Protein AF-A0A382KHA8-F1 (afdb_monomer_lite)

Structure (mmCIF, N/CA/C/O backbone):
data_AF-A0A382KHA8-F1
#
_entry.id   AF-A0A382KHA8-F1
#
loop_
_atom_site.group_PDB
_atom_site.id
_atom_site.type_symbol
_atom_site.label_atom_id
_atom_site.label_alt_id
_atom_site.label_comp_id
_atom_site.label_asym_id
_atom_site.label_entity_id
_atom_site.label_seq_id
_atom_site.pdbx_PDB_ins_code
_atom_site.Cartn_x
_atom_site.Cartn_y
_atom_site.Cartn_z
_atom_site.occupancy
_atom_site.B_iso_or_equiv
_atom_site.auth_seq_id
_atom_site.auth_comp_id
_atom_site.auth_asym_id
_atom_site.auth_atom_id
_atom_site.pdbx_PDB_model_num
ATOM 1 N N . MET A 1 1 ? -5.306 -13.811 6.199 1.00 87.81 1 MET A N 1
ATOM 2 C CA . MET A 1 1 ? -5.965 -13.530 4.899 1.00 87.81 1 MET A CA 1
ATOM 3 C C . MET A 1 1 ? -6.373 -12.066 4.837 1.00 87.81 1 MET A C 1
ATOM 5 O O . MET A 1 1 ? -7.124 -11.613 5.692 1.00 87.81 1 MET A O 1
ATOM 9 N N . ILE A 1 2 ? -5.887 -11.340 3.829 1.00 96.62 2 ILE A N 1
ATOM 10 C CA . ILE A 1 2 ? -6.225 -9.932 3.579 1.00 96.62 2 ILE A CA 1
ATOM 11 C C . ILE A 1 2 ? -7.512 -9.876 2.734 1.00 96.62 2 ILE A C 1
ATOM 13 O O . ILE A 1 2 ? -7.510 -10.391 1.615 1.00 96.62 2 ILE A O 1
ATOM 17 N N . PRO A 1 3 ? -8.617 -9.285 3.225 1.00 97.12 3 PRO A N 1
ATOM 18 C CA . PRO A 1 3 ? -9.875 -9.267 2.495 1.00 97.12 3 PRO A CA 1
ATOM 19 C C . PRO A 1 3 ? -9.865 -8.180 1.409 1.00 97.12 3 PRO A C 1
ATOM 21 O O . PRO A 1 3 ? -9.567 -7.015 1.674 1.00 97.12 3 PRO A O 1
ATOM 24 N N . VAL A 1 4 ? -10.239 -8.548 0.182 1.00 97.75 4 VAL A N 1
ATOM 25 C CA . VAL A 1 4 ? -10.299 -7.642 -0.979 1.00 97.75 4 VAL A CA 1
ATOM 26 C C . VAL A 1 4 ? -11.736 -7.416 -1.450 1.00 97.75 4 VAL A C 1
ATOM 28 O O . VAL A 1 4 ? -12.637 -8.209 -1.173 1.00 97.75 4 VAL A O 1
ATOM 31 N N . THR A 1 5 ? -11.970 -6.309 -2.153 1.00 96.00 5 THR A N 1
ATOM 32 C CA . THR A 1 5 ? -13.284 -5.993 -2.748 1.00 96.00 5 THR A CA 1
ATOM 33 C C . THR A 1 5 ? -13.589 -6.788 -4.020 1.00 96.00 5 THR A C 1
ATOM 35 O O . THR A 1 5 ? -14.761 -6.960 -4.341 1.00 96.00 5 THR A O 1
ATOM 38 N N . GLY A 1 6 ? -12.572 -7.309 -4.714 1.00 92.62 6 GLY A N 1
ATOM 39 C CA . GLY A 1 6 ? -12.750 -8.116 -5.919 1.00 92.62 6 GLY A CA 1
ATOM 40 C C . GLY A 1 6 ? -11.438 -8.660 -6.485 1.00 92.62 6 GLY A C 1
ATOM 41 O O . GLY A 1 6 ? -10.351 -8.297 -6.035 1.00 92.62 6 GLY A O 1
ATOM 42 N N . ASN A 1 7 ? -11.549 -9.509 -7.510 1.00 89.62 7 ASN A N 1
ATOM 43 C CA . ASN A 1 7 ? -10.423 -10.227 -8.132 1.00 89.62 7 ASN A CA 1
ATOM 44 C C . ASN A 1 7 ? -9.446 -9.312 -8.897 1.00 89.62 7 ASN A C 1
ATOM 46 O O . ASN A 1 7 ? -8.374 -9.739 -9.309 1.00 89.62 7 ASN A O 1
ATOM 50 N N . ASN A 1 8 ? -9.811 -8.049 -9.118 1.00 88.62 8 ASN A N 1
ATOM 51 C CA . ASN A 1 8 ? -8.974 -7.042 -9.773 1.00 88.62 8 ASN A CA 1
ATOM 52 C C . ASN A 1 8 ? -7.943 -6.392 -8.828 1.00 88.62 8 ASN A C 1
ATOM 54 O O . ASN A 1 8 ? -7.085 -5.630 -9.297 1.00 88.62 8 ASN A O 1
ATOM 58 N N . VAL A 1 9 ? -8.049 -6.662 -7.522 1.00 94.75 9 VAL A N 1
ATOM 59 C CA . VAL A 1 9 ? -7.114 -6.207 -6.491 1.00 94.75 9 VAL A CA 1
ATOM 60 C C . VAL A 1 9 ? -5.946 -7.183 -6.417 1.00 94.75 9 VAL A C 1
ATOM 62 O O . VAL A 1 9 ? -6.098 -8.321 -5.986 1.00 94.75 9 VAL A O 1
ATOM 65 N N . ASP A 1 10 ? -4.773 -6.720 -6.835 1.00 93.75 10 ASP A N 1
ATOM 66 C CA . ASP A 1 10 ? -3.549 -7.515 -6.840 1.00 93.75 10 ASP A CA 1
ATOM 67 C C . ASP A 1 10 ? -2.745 -7.258 -5.559 1.00 93.75 10 ASP A C 1
ATOM 69 O O . ASP A 1 10 ? -2.373 -6.119 -5.280 1.00 93.75 10 ASP A O 1
ATOM 73 N N . LEU A 1 11 ? -2.493 -8.310 -4.780 1.00 95.75 11 LEU A N 1
ATOM 74 C CA . LEU A 1 11 ? -1.682 -8.274 -3.558 1.00 95.75 11 LEU A CA 1
ATOM 75 C C . LEU A 1 11 ? -0.320 -8.965 -3.735 1.00 95.75 11 LEU A C 1
ATOM 77 O O . LEU A 1 11 ? 0.499 -8.924 -2.821 1.00 95.75 11 LEU A O 1
ATOM 81 N N . SER A 1 12 ? -0.072 -9.599 -4.886 1.00 93.12 12 SER A N 1
ATOM 82 C CA . SER A 1 12 ? 1.069 -10.504 -5.107 1.00 93.12 12 SER A CA 1
ATOM 83 C C . SER A 1 12 ? 2.430 -9.815 -5.005 1.00 93.12 12 SER A C 1
ATOM 85 O O . SER A 1 12 ? 3.413 -10.440 -4.626 1.00 93.12 12 SER A O 1
ATOM 87 N N . LEU A 1 13 ? 2.472 -8.513 -5.297 1.00 94.12 13 LEU A N 1
ATOM 88 C CA . LEU A 1 13 ? 3.687 -7.697 -5.238 1.00 94.12 13 LEU A CA 1
ATOM 89 C C . LEU A 1 13 ? 3.810 -6.886 -3.942 1.00 94.12 13 LEU A C 1
ATOM 91 O O . LEU A 1 13 ? 4.671 -6.014 -3.852 1.00 94.12 13 LEU A O 1
ATOM 95 N N . LEU A 1 14 ? 2.942 -7.100 -2.946 1.00 96.31 14 LEU A N 1
ATOM 96 C CA . LEU A 1 14 ? 3.101 -6.421 -1.660 1.00 96.31 14 LEU A CA 1
ATOM 97 C C . LEU A 1 14 ? 4.372 -6.912 -0.974 1.00 96.31 14 LEU A C 1
ATOM 99 O O . LEU A 1 14 ? 4.651 -8.110 -0.938 1.00 96.31 14 LEU A O 1
ATOM 103 N N . HIS A 1 15 ? 5.114 -5.988 -0.367 1.00 95.75 15 HIS A N 1
ATOM 104 C CA . HIS A 1 15 ? 6.285 -6.365 0.416 1.00 95.75 15 HIS A CA 1
ATOM 105 C C . HIS A 1 15 ? 5.895 -7.361 1.534 1.00 95.75 15 HIS A C 1
ATOM 107 O O . HIS A 1 15 ? 4.944 -7.083 2.271 1.00 95.75 15 HIS A O 1
ATOM 113 N N . PRO A 1 16 ? 6.627 -8.472 1.761 1.00 94.38 16 PRO A N 1
ATOM 114 C CA . PRO A 1 16 ? 6.242 -9.502 2.736 1.00 94.38 16 PRO A CA 1
ATOM 115 C C . PRO A 1 16 ? 6.008 -8.970 4.158 1.00 94.38 16 PRO A C 1
ATOM 117 O O . PRO A 1 16 ? 5.042 -9.336 4.824 1.00 94.38 16 PRO A O 1
ATOM 120 N N . ARG A 1 17 ? 6.848 -8.033 4.619 1.00 94.44 17 ARG A N 1
ATOM 121 C CA . ARG A 1 17 ? 6.638 -7.333 5.903 1.00 94.44 17 ARG A CA 1
ATOM 122 C C . ARG A 1 17 ? 5.326 -6.541 5.936 1.00 94.44 17 ARG A C 1
ATOM 124 O O . ARG A 1 17 ? 4.648 -6.520 6.957 1.00 94.44 17 ARG A O 1
ATOM 131 N N . PHE A 1 18 ? 4.939 -5.926 4.819 1.00 96.25 18 PHE A N 1
ATOM 132 C CA . PHE A 1 18 ? 3.667 -5.218 4.725 1.00 96.25 18 PHE A CA 1
ATOM 133 C C . PHE A 1 18 ? 2.483 -6.189 4.733 1.00 96.25 18 PHE A C 1
ATOM 135 O O . PHE A 1 18 ? 1.494 -5.922 5.408 1.00 96.25 18 PHE A O 1
ATOM 142 N N . VAL A 1 19 ? 2.608 -7.345 4.073 1.00 96.50 19 VAL A N 1
ATOM 143 C CA . VAL A 1 19 ? 1.608 -8.422 4.148 1.00 96.50 19 VAL A CA 1
ATOM 144 C C . VAL A 1 19 ? 1.384 -8.843 5.600 1.00 96.50 19 VAL A C 1
ATOM 146 O O . VAL A 1 19 ? 0.251 -8.773 6.062 1.00 96.50 19 VAL A O 1
ATOM 149 N N . LYS A 1 20 ? 2.449 -9.160 6.354 1.00 95.31 20 LYS A N 1
ATOM 150 C CA . LYS A 1 20 ? 2.346 -9.524 7.783 1.00 95.31 20 LYS A CA 1
ATOM 151 C C . LYS A 1 20 ? 1.608 -8.453 8.604 1.00 95.31 20 LYS A C 1
ATOM 153 O O . LYS A 1 20 ? 0.730 -8.777 9.402 1.00 95.31 20 LYS A O 1
ATOM 158 N N . ARG A 1 21 ? 1.924 -7.170 8.381 1.00 97.00 21 ARG A N 1
ATOM 159 C CA . ARG A 1 21 ? 1.250 -6.030 9.034 1.00 97.00 21 ARG A CA 1
ATOM 160 C C . ARG A 1 21 ? -0.234 -5.949 8.685 1.00 97.00 21 ARG A C 1
ATOM 162 O O . ARG A 1 21 ? -1.061 -5.779 9.575 1.00 97.00 21 ARG A O 1
ATOM 169 N N . LEU A 1 22 ? -0.575 -6.086 7.404 1.00 97.81 22 LEU A N 1
ATOM 170 C CA . LEU A 1 22 ? -1.961 -6.059 6.940 1.00 97.81 22 LEU A CA 1
ATOM 171 C C . LEU A 1 22 ? -2.754 -7.245 7.482 1.00 97.81 22 LEU A C 1
ATOM 173 O O . LEU A 1 22 ? -3.890 -7.066 7.902 1.00 97.81 22 LEU A O 1
ATOM 177 N N . GLU A 1 23 ? -2.173 -8.441 7.516 1.00 97.38 23 GLU A N 1
ATOM 178 C CA . GLU A 1 23 ? -2.830 -9.611 8.094 1.00 97.38 23 GLU A CA 1
ATOM 179 C C . GLU A 1 23 ? -3.145 -9.422 9.576 1.00 97.38 23 GLU A C 1
ATOM 181 O O . GLU A 1 23 ? -4.264 -9.715 9.993 1.00 97.38 23 GLU A O 1
ATOM 186 N N . ALA A 1 24 ? -2.206 -8.870 10.350 1.00 97.06 24 ALA A N 1
ATOM 187 C CA . ALA A 1 24 ? -2.438 -8.539 11.752 1.00 97.06 24 ALA A CA 1
ATOM 188 C C . ALA A 1 24 ? -3.512 -7.448 11.918 1.00 97.06 24 ALA A C 1
ATOM 190 O O . ALA A 1 24 ? -4.407 -7.591 12.749 1.00 97.06 24 ALA A O 1
ATOM 191 N N . PHE A 1 25 ? -3.477 -6.403 11.087 1.00 97.75 25 PHE A N 1
ATOM 192 C CA . PHE A 1 25 ? -4.490 -5.344 11.072 1.00 97.75 25 PHE A CA 1
ATOM 193 C C . PHE A 1 25 ? -5.893 -5.884 10.764 1.00 97.75 25 PHE A C 1
ATOM 195 O O . PHE A 1 25 ? -6.851 -5.564 11.464 1.00 97.75 25 PHE A O 1
ATOM 202 N N . PHE A 1 26 ? -6.031 -6.735 9.746 1.00 97.62 26 PHE A N 1
ATOM 203 C CA . PHE A 1 26 ? -7.321 -7.320 9.376 1.00 97.62 26 PHE A CA 1
ATOM 204 C C . PHE A 1 26 ? -7.806 -8.400 10.347 1.00 97.62 26 PHE A C 1
ATOM 206 O O . PHE A 1 26 ? -8.983 -8.755 10.291 1.00 97.62 26 PHE A O 1
ATOM 213 N N . ALA A 1 27 ? -6.939 -8.894 11.234 1.00 96.94 27 ALA A N 1
ATOM 214 C CA . ALA A 1 27 ? -7.299 -9.774 12.339 1.00 96.94 27 ALA A CA 1
ATOM 215 C C . ALA A 1 27 ? -7.738 -9.016 13.610 1.00 96.94 27 ALA A C 1
ATOM 217 O O . ALA A 1 27 ? -8.283 -9.647 14.516 1.00 96.94 27 ALA A O 1
ATOM 218 N N . ASP A 1 28 ? -7.546 -7.690 13.695 1.00 96.62 28 ASP A N 1
ATOM 219 C CA . ASP A 1 28 ? -7.997 -6.893 14.846 1.00 96.62 28 ASP A CA 1
ATOM 220 C C . ASP A 1 28 ? -9.532 -7.005 14.998 1.00 96.62 28 ASP A C 1
ATOM 222 O O . ASP A 1 28 ? -10.259 -6.713 14.040 1.00 96.62 28 ASP A O 1
ATOM 226 N N . PRO A 1 29 ? -10.068 -7.370 16.182 1.00 95.94 29 PRO A N 1
ATOM 227 C CA . PRO A 1 29 ? -11.513 -7.476 16.420 1.00 95.94 29 PRO A CA 1
ATOM 228 C C . PRO A 1 29 ? -12.315 -6.206 16.088 1.00 95.94 29 PRO A C 1
ATOM 230 O O . PRO A 1 29 ? -13.515 -6.277 15.804 1.00 95.94 29 PRO A O 1
ATOM 233 N N . GLN A 1 30 ? -11.676 -5.034 16.100 1.00 95.88 30 GLN A N 1
ATOM 234 C CA . GLN A 1 30 ? -12.265 -3.752 15.706 1.00 95.88 30 GLN A CA 1
ATOM 235 C C . GLN A 1 30 ? -12.310 -3.562 14.183 1.00 95.88 30 GLN A C 1
ATOM 237 O O . GLN A 1 30 ? -13.111 -2.769 13.698 1.00 95.88 30 GLN A O 1
ATOM 242 N N . ILE A 1 31 ? -11.543 -4.320 13.403 1.00 96.69 31 ILE A N 1
ATOM 243 C CA . ILE A 1 31 ? -11.446 -4.189 11.941 1.00 96.69 31 ILE A CA 1
ATOM 244 C C . ILE A 1 31 ? -12.104 -5.352 11.203 1.00 96.69 31 ILE A C 1
ATOM 246 O O . ILE A 1 31 ? -12.699 -5.125 10.144 1.00 96.69 31 ILE A O 1
ATOM 250 N N . VAL A 1 32 ? -12.045 -6.569 11.754 1.00 94.88 32 VAL A N 1
ATOM 251 C CA . VAL A 1 32 ? -12.601 -7.789 11.147 1.00 94.88 32 VAL A CA 1
ATOM 252 C C . VAL A 1 32 ? -14.014 -7.539 10.608 1.00 94.88 32 VAL A C 1
ATOM 254 O O . VAL A 1 32 ? -14.911 -7.086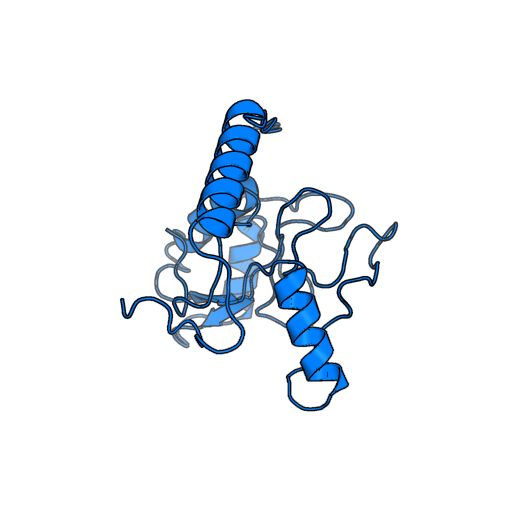 11.320 1.00 94.88 32 VAL A O 1
ATOM 257 N N . GLY A 1 33 ? -14.204 -7.804 9.312 1.00 93.81 33 GLY A N 1
ATOM 258 C CA . GLY A 1 33 ? -15.489 -7.659 8.617 1.00 93.81 33 GLY A CA 1
ATOM 259 C C . GLY A 1 33 ? -15.951 -6.218 8.351 1.00 93.81 33 GLY A C 1
ATOM 260 O O . GLY A 1 33 ? -16.990 -6.031 7.720 1.00 93.81 33 GLY A O 1
ATOM 261 N N . ARG A 1 34 ? -15.207 -5.193 8.789 1.00 95.81 34 ARG A N 1
ATOM 262 C CA . ARG A 1 34 ? -15.593 -3.779 8.632 1.00 95.81 34 ARG A CA 1
ATOM 263 C C . ARG A 1 34 ? -14.891 -3.075 7.472 1.00 95.81 34 ARG A C 1
ATOM 265 O O . ARG A 1 34 ? -15.449 -2.119 6.931 1.00 95.81 34 ARG A O 1
ATOM 272 N N . VAL A 1 35 ? -13.711 -3.548 7.068 1.00 96.56 35 VAL A N 1
ATOM 273 C CA . VAL A 1 35 ? -12.872 -2.930 6.027 1.00 96.56 35 VAL A CA 1
ATOM 274 C C . VAL A 1 35 ? -12.352 -3.988 5.050 1.00 96.56 35 VAL A C 1
ATOM 276 O O . VAL A 1 35 ? -12.129 -5.138 5.428 1.00 96.56 35 VAL A O 1
ATOM 279 N N . LYS A 1 36 ? -12.157 -3.599 3.788 1.00 97.69 36 LYS A N 1
ATOM 280 C CA . LYS A 1 36 ? -11.522 -4.394 2.724 1.00 97.69 36 LYS A CA 1
ATOM 281 C C . LYS A 1 36 ? -10.492 -3.564 1.967 1.00 97.69 36 LYS A C 1
ATOM 283 O O . LYS A 1 36 ? -10.569 -2.341 1.979 1.00 97.69 36 LYS A O 1
ATOM 288 N N . VAL A 1 37 ? -9.582 -4.213 1.251 1.00 98.00 37 VAL A N 1
ATOM 289 C CA . VAL A 1 37 ? -8.692 -3.551 0.287 1.00 98.00 37 VAL A CA 1
ATOM 290 C C . VAL A 1 37 ? -9.412 -3.374 -1.056 1.00 98.00 37 VAL A C 1
ATOM 292 O O . VAL A 1 37 ? -9.931 -4.338 -1.627 1.00 98.00 37 VAL A O 1
ATOM 295 N N . SER A 1 38 ? -9.460 -2.145 -1.573 1.00 96.88 38 SER A N 1
ATOM 296 C CA . SER A 1 38 ? -10.064 -1.805 -2.874 1.00 96.88 38 SER A CA 1
ATOM 297 C C . SER A 1 38 ? -9.060 -1.606 -4.002 1.00 96.88 38 SER A C 1
ATOM 299 O O . SER A 1 38 ? -9.405 -1.760 -5.172 1.00 96.88 38 SER A O 1
ATOM 301 N N . SER A 1 39 ? -7.815 -1.281 -3.672 1.00 95.56 39 SER A N 1
ATOM 302 C CA . SER A 1 39 ? -6.725 -1.107 -4.629 1.00 95.56 39 SER A CA 1
ATOM 303 C C . SER A 1 39 ? -5.402 -1.354 -3.907 1.00 95.56 39 SER A C 1
ATOM 305 O O . SER A 1 39 ? -5.265 -1.046 -2.729 1.00 95.56 39 SER A O 1
ATOM 307 N N . ALA A 1 40 ? -4.447 -1.977 -4.590 1.00 95.69 40 ALA A N 1
ATOM 308 C CA . ALA A 1 40 ? -3.153 -2.356 -4.029 1.00 95.69 40 ALA A CA 1
ATOM 309 C C . ALA A 1 40 ? -2.092 -2.302 -5.134 1.00 95.69 40 ALA A C 1
ATOM 311 O O . ALA A 1 40 ? -1.884 -1.235 -5.709 1.00 95.69 40 ALA A O 1
ATOM 312 N N . CYS A 1 41 ? -1.453 -3.415 -5.476 1.00 95.88 41 CYS A N 1
ATOM 313 C CA . CYS A 1 41 ? -0.303 -3.436 -6.363 1.00 95.88 41 CYS A CA 1
ATOM 314 C C . CYS A 1 41 ? -0.649 -3.112 -7.819 1.00 95.88 41 CYS A C 1
ATOM 316 O O . CYS A 1 41 ? -1.690 -3.495 -8.371 1.00 95.88 41 CYS A O 1
ATOM 318 N N . ARG A 1 42 ? 0.280 -2.419 -8.476 1.00 94.69 42 ARG A N 1
ATOM 319 C CA . ARG A 1 42 ? 0.286 -2.180 -9.916 1.00 94.69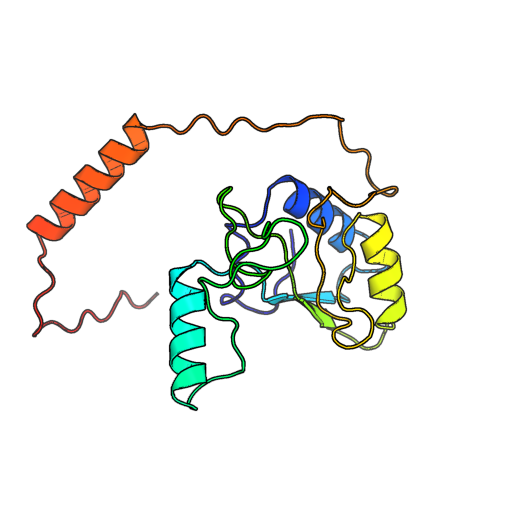 42 ARG A CA 1
ATOM 320 C C . ARG A 1 42 ? 1.693 -2.401 -10.442 1.00 94.69 42 ARG A C 1
ATOM 322 O O . ARG A 1 42 ? 2.635 -1.744 -10.015 1.00 94.69 42 ARG A O 1
ATOM 329 N N . THR A 1 43 ? 1.821 -3.264 -11.439 1.00 94.38 43 THR A N 1
ATOM 330 C CA . THR A 1 43 ? 3.059 -3.341 -12.215 1.00 94.38 43 THR A CA 1
ATOM 331 C C . THR A 1 43 ? 3.307 -2.027 -12.952 1.00 94.38 43 THR A C 1
ATOM 333 O O . THR A 1 43 ? 2.374 -1.257 -13.223 1.00 94.38 43 THR A O 1
ATOM 336 N N . TYR A 1 44 ? 4.556 -1.807 -13.362 1.00 94.62 44 TYR A N 1
ATOM 337 C CA . TYR A 1 44 ? 4.914 -0.705 -14.254 1.00 94.62 44 TYR A CA 1
ATOM 338 C C . TYR A 1 44 ? 4.002 -0.651 -15.493 1.00 94.62 44 TYR A C 1
ATOM 340 O O . TYR A 1 44 ? 3.427 0.391 -15.801 1.00 94.62 44 TYR A O 1
ATOM 348 N N . ALA A 1 45 ? 3.789 -1.792 -16.159 1.00 93.94 45 ALA A N 1
ATOM 349 C CA . ALA A 1 45 ? 2.952 -1.879 -17.356 1.00 93.94 45 ALA A CA 1
ATOM 350 C C . ALA A 1 45 ? 1.499 -1.446 -17.091 1.00 93.94 45 ALA A C 1
ATOM 352 O O . ALA A 1 45 ? 0.912 -0.705 -17.883 1.00 93.94 45 ALA A O 1
ATOM 353 N N . LYS A 1 46 ? 0.925 -1.851 -15.950 1.00 94.38 46 LYS A N 1
ATOM 354 C CA . LYS A 1 46 ? -0.434 -1.462 -15.546 1.00 94.38 46 LYS A CA 1
ATOM 355 C C . LYS A 1 46 ? -0.518 0.037 -15.248 1.00 94.38 46 LYS A C 1
ATOM 357 O O . LYS A 1 46 ? -1.468 0.694 -15.675 1.00 94.38 46 LYS A O 1
ATOM 362 N N . GLN A 1 47 ? 0.487 0.600 -14.576 1.00 96.12 47 GLN A N 1
ATOM 363 C CA . GLN A 1 47 ? 0.544 2.037 -14.310 1.00 96.12 47 GLN A CA 1
ATOM 364 C C . GLN A 1 47 ? 0.722 2.854 -15.601 1.00 96.12 47 GLN A C 1
ATOM 366 O O . GLN A 1 47 ? 0.024 3.850 -15.789 1.00 96.12 47 GLN A O 1
ATOM 371 N N . ALA A 1 48 ? 1.577 2.407 -16.525 1.00 96.75 48 ALA A N 1
ATOM 372 C CA . ALA A 1 48 ? 1.765 3.031 -17.834 1.00 96.75 48 ALA A CA 1
ATOM 373 C C . ALA A 1 48 ? 0.484 2.997 -18.680 1.00 96.75 48 ALA A C 1
ATOM 375 O O . ALA A 1 48 ? 0.118 3.995 -19.304 1.00 96.75 48 ALA A O 1
ATOM 376 N N . TYR A 1 49 ? -0.248 1.881 -18.647 1.00 95.56 49 TYR A N 1
ATOM 377 C CA . TYR A 1 49 ? -1.555 1.762 -19.289 1.00 95.56 49 TYR A CA 1
ATOM 378 C C . TYR A 1 49 ? -2.563 2.787 -18.748 1.00 95.56 49 TYR A C 1
ATOM 380 O O . TYR A 1 49 ? -3.212 3.487 -19.532 1.00 95.56 49 TYR A O 1
ATOM 388 N N . PHE A 1 50 ? -2.674 2.925 -17.422 1.00 94.81 50 PHE A N 1
ATOM 389 C CA . PHE A 1 50 ? -3.562 3.921 -16.818 1.00 94.81 50 PHE A CA 1
ATOM 390 C C . PHE A 1 50 ? -3.130 5.350 -17.135 1.00 94.81 50 PHE A C 1
ATOM 392 O O . PHE A 1 50 ? -3.973 6.174 -17.482 1.00 94.81 50 PHE A O 1
ATOM 399 N N . TYR A 1 51 ? -1.827 5.633 -17.102 1.00 96.88 51 TYR A N 1
ATOM 400 C CA . TYR A 1 51 ? -1.298 6.941 -17.472 1.00 96.88 51 TYR A CA 1
ATOM 401 C C . TYR A 1 51 ? -1.608 7.305 -18.928 1.00 96.88 51 TYR A C 1
ATOM 403 O O . TYR A 1 51 ? -2.043 8.421 -19.208 1.00 96.88 51 TYR A O 1
ATOM 411 N N . LYS A 1 52 ? -1.478 6.350 -19.856 1.00 97.19 52 LYS A N 1
ATOM 412 C CA . LYS A 1 52 ? -1.845 6.549 -21.263 1.00 97.19 52 LYS A CA 1
ATOM 413 C C . LYS A 1 52 ? -3.333 6.873 -21.422 1.00 97.19 52 LYS A C 1
ATOM 415 O O . LYS A 1 52 ? -3.671 7.809 -22.142 1.00 97.19 52 LYS A O 1
ATOM 420 N N . LYS A 1 53 ? -4.218 6.140 -20.736 1.00 96.06 53 LYS A N 1
ATOM 421 C CA . LYS A 1 53 ? -5.665 6.420 -20.745 1.00 96.06 53 LYS A CA 1
ATOM 422 C C . LYS A 1 53 ? -5.995 7.796 -20.176 1.00 96.06 53 LYS A C 1
ATOM 424 O O . LYS A 1 53 ? -6.782 8.522 -20.778 1.00 96.06 53 LYS A O 1
ATOM 429 N N . TYR A 1 54 ? -5.362 8.165 -19.064 1.00 95.69 54 TYR A N 1
ATOM 430 C CA . TYR A 1 54 ? -5.499 9.489 -18.464 1.00 95.69 54 TYR A CA 1
ATOM 431 C C . TYR A 1 54 ? -5.103 10.595 -19.447 1.00 95.69 54 TYR A C 1
ATOM 433 O O . TYR A 1 54 ? -5.881 11.508 -19.707 1.00 95.69 54 TYR A O 1
ATOM 441 N N . LYS A 1 55 ? -3.921 10.481 -20.064 1.00 96.50 55 LYS A N 1
ATOM 442 C CA . LYS A 1 55 ? -3.428 11.448 -21.056 1.00 96.50 55 LYS A CA 1
ATOM 443 C C . LYS A 1 55 ? -4.309 11.540 -22.301 1.00 96.50 55 LYS A C 1
ATOM 445 O O . LYS A 1 55 ? -4.358 12.601 -22.910 1.00 96.50 55 LYS A O 1
ATOM 450 N N . ALA A 1 56 ? -4.997 10.458 -22.655 1.00 96.12 56 ALA A N 1
ATOM 451 C CA . ALA A 1 56 ? -5.971 10.420 -23.739 1.00 96.12 56 ALA A CA 1
ATOM 452 C C . ALA A 1 56 ? -7.380 10.897 -23.327 1.00 96.12 56 ALA A C 1
ATOM 454 O O . ALA A 1 56 ? -8.290 10.827 -24.145 1.00 96.12 56 ALA A O 1
ATOM 455 N N . GLY A 1 57 ? -7.597 11.315 -22.072 1.00 95.88 57 GLY A N 1
ATOM 456 C CA . GLY A 1 57 ? -8.907 11.750 -21.570 1.00 95.88 57 GLY A CA 1
ATOM 457 C C . GLY A 1 57 ? -9.944 10.629 -21.428 1.00 95.88 57 GLY A C 1
ATOM 458 O O . GLY A 1 57 ? -11.127 10.901 -21.268 1.00 95.88 57 GLY A O 1
ATOM 459 N N . THR A 1 58 ? -9.520 9.363 -21.488 1.00 95.12 58 THR A N 1
ATOM 460 C CA . THR A 1 58 ? -10.401 8.174 -21.479 1.00 95.12 58 THR A CA 1
ATOM 461 C C . THR A 1 58 ? -10.257 7.333 -20.209 1.00 95.12 58 THR A C 1
ATOM 463 O O . THR A 1 58 ? -10.753 6.207 -20.131 1.00 95.12 58 THR A O 1
ATOM 466 N N . GLY A 1 59 ? -9.550 7.846 -19.202 1.00 91.56 59 GLY A N 1
ATOM 467 C CA . GLY A 1 59 ? -9.369 7.178 -17.920 1.00 91.56 59 GLY A CA 1
ATOM 468 C C . GLY A 1 59 ? -9.158 8.151 -16.770 1.00 91.56 59 GLY A C 1
ATOM 469 O O . GLY A 1 59 ? -8.939 9.343 -16.972 1.00 91.56 59 GLY A O 1
ATOM 470 N N . ASN A 1 60 ? -9.214 7.605 -15.556 1.00 91.31 60 ASN A N 1
ATOM 471 C CA . ASN A 1 60 ? -9.025 8.355 -14.317 1.00 91.31 60 ASN A CA 1
ATOM 472 C C . ASN A 1 60 ? -7.612 8.933 -14.208 1.00 91.31 60 ASN A C 1
ATOM 474 O O . ASN A 1 60 ? -6.675 8.406 -14.807 1.00 91.31 60 ASN A O 1
ATOM 478 N N . LEU A 1 61 ? -7.464 9.967 -13.373 1.00 90.94 61 LEU A N 1
ATOM 479 C CA . LEU A 1 61 ? -6.175 10.547 -13.002 1.00 90.94 61 LEU A CA 1
ATOM 480 C C . LEU A 1 61 ? -5.171 9.447 -12.627 1.00 90.94 61 LEU A C 1
ATOM 482 O O . LEU A 1 61 ? -5.400 8.656 -11.710 1.00 90.94 61 LEU A O 1
ATOM 486 N N . ALA A 1 62 ? -4.039 9.419 -13.324 1.00 93.19 62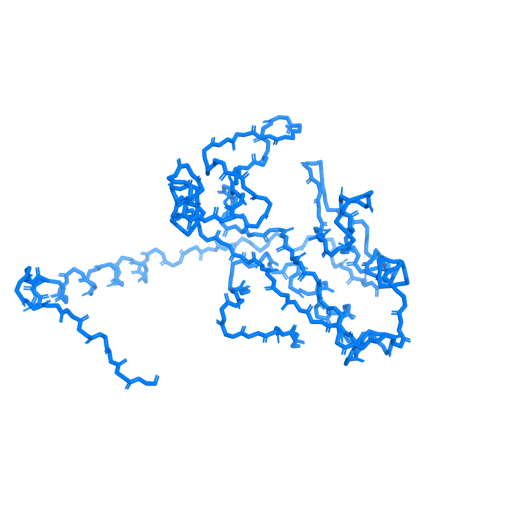 ALA A N 1
ATOM 487 C CA . ALA A 1 62 ? -2.967 8.470 -13.071 1.00 93.19 62 ALA A CA 1
ATOM 488 C C . ALA A 1 62 ? -1.615 9.183 -13.101 1.00 93.19 62 ALA A C 1
ATOM 490 O O . ALA A 1 62 ? -1.368 10.048 -13.942 1.00 93.19 62 ALA A O 1
ATOM 491 N N . ALA A 1 63 ? -0.727 8.812 -12.180 1.00 94.00 63 ALA A N 1
ATOM 492 C CA . ALA A 1 63 ? 0.633 9.330 -12.152 1.00 94.00 63 ALA A CA 1
ATOM 493 C C . ALA A 1 63 ? 1.449 8.810 -13.348 1.00 94.00 63 ALA A C 1
ATOM 495 O O . ALA A 1 63 ? 1.303 7.646 -13.732 1.00 94.00 63 ALA A O 1
ATOM 496 N N . ASN A 1 64 ? 2.334 9.658 -13.884 1.00 96.56 64 ASN A N 1
ATOM 497 C CA . ASN A 1 64 ? 3.349 9.255 -14.862 1.00 96.56 64 ASN A CA 1
ATOM 498 C C . ASN A 1 64 ? 4.215 8.136 -14.248 1.00 96.56 64 ASN A C 1
ATOM 500 O O . ASN A 1 64 ? 4.805 8.400 -13.200 1.00 96.56 64 ASN A O 1
ATOM 504 N N . PRO A 1 65 ? 4.306 6.934 -14.853 1.00 96.06 65 PRO A N 1
ATOM 505 C CA . PRO A 1 65 ? 5.063 5.805 -14.302 1.00 96.06 65 PRO A CA 1
ATOM 506 C C . PRO A 1 65 ? 6.570 6.077 -14.157 1.00 96.06 65 PRO A C 1
ATOM 508 O O . PRO A 1 65 ? 7.220 5.434 -13.340 1.00 96.06 65 PRO A O 1
ATOM 511 N N . ASP A 1 66 ? 7.121 7.046 -14.888 1.00 96.00 66 ASP A N 1
ATOM 512 C CA . ASP A 1 66 ? 8.548 7.386 -14.839 1.00 96.00 66 ASP A CA 1
ATOM 513 C C . ASP A 1 66 ? 8.871 8.560 -13.916 1.00 96.00 66 ASP A C 1
ATOM 515 O O . ASP A 1 66 ? 10.041 8.888 -13.719 1.00 96.00 66 ASP A O 1
ATOM 519 N N . ARG A 1 67 ? 7.860 9.198 -13.310 1.00 95.38 67 ARG A N 1
ATOM 520 C CA . ARG A 1 67 ? 8.135 10.288 -12.369 1.00 95.38 67 ARG A CA 1
ATOM 521 C C . ARG A 1 67 ? 8.885 9.747 -11.151 1.00 95.38 67 ARG A C 1
ATOM 523 O O . ARG A 1 67 ? 8.533 8.688 -10.631 1.00 95.38 67 ARG A O 1
ATOM 530 N N . ARG A 1 68 ? 9.838 10.526 -10.647 1.00 94.94 68 ARG A N 1
ATOM 531 C CA . ARG A 1 68 ? 10.470 10.323 -9.339 1.00 94.94 68 ARG A CA 1
ATOM 532 C C . ARG A 1 68 ? 9.952 11.376 -8.372 1.00 94.94 68 ARG A C 1
ATOM 534 O O . ARG A 1 68 ? 9.772 12.528 -8.768 1.00 94.94 68 ARG A O 1
ATOM 541 N N . PHE A 1 69 ? 9.637 10.984 -7.144 1.00 92.50 69 PHE A N 1
ATOM 542 C CA . PHE A 1 69 ? 9.080 11.896 -6.149 1.00 92.50 69 PHE A CA 1
ATOM 543 C C . PHE A 1 69 ? 9.416 11.465 -4.715 1.00 92.50 69 PHE A C 1
ATOM 545 O O . PHE A 1 69 ? 9.904 10.362 -4.474 1.00 92.50 69 PHE A O 1
ATOM 552 N N . GLY A 1 70 ? 9.151 12.361 -3.762 1.00 88.81 70 GLY A N 1
ATOM 553 C CA . GLY A 1 70 ? 9.600 12.219 -2.378 1.00 88.81 70 GLY A CA 1
ATOM 554 C C . GLY A 1 70 ? 11.100 12.501 -2.207 1.00 88.81 70 GLY A C 1
ATOM 555 O O . GLY A 1 70 ? 11.795 12.776 -3.192 1.00 88.81 70 GLY A O 1
ATOM 556 N N . PRO A 1 71 ? 11.600 12.469 -0.963 1.00 89.56 71 PRO A N 1
ATOM 557 C CA . PRO A 1 71 ? 13.008 12.709 -0.655 1.00 89.56 71 PRO A CA 1
ATOM 558 C C . PRO A 1 71 ? 13.936 11.793 -1.461 1.00 89.56 71 PRO A C 1
ATOM 560 O O . PRO A 1 71 ? 13.694 10.593 -1.592 1.00 89.56 71 PRO A O 1
ATOM 563 N N . GLY A 1 72 ? 14.949 12.388 -2.099 1.00 87.81 72 GLY A N 1
ATOM 564 C CA . GLY A 1 72 ? 15.907 11.673 -2.953 1.00 87.81 72 GLY A CA 1
ATOM 565 C C . GLY A 1 72 ? 15.317 11.014 -4.208 1.00 87.81 72 GLY A C 1
ATOM 566 O O . GLY A 1 72 ? 16.012 10.248 -4.865 1.00 87.81 72 GLY A O 1
ATOM 567 N N . GLY A 1 73 ? 14.048 11.272 -4.552 1.00 90.38 73 GLY A N 1
ATOM 568 C CA . GLY A 1 73 ? 13.379 10.594 -5.666 1.00 90.38 73 GLY A CA 1
ATOM 569 C C . GLY A 1 73 ? 13.103 9.110 -5.407 1.00 90.38 73 GLY A C 1
ATOM 570 O O . GLY A 1 73 ? 12.938 8.359 -6.369 1.00 90.38 73 GLY A O 1
ATOM 571 N N . TRP A 1 74 ? 13.052 8.706 -4.130 1.00 90.44 74 TRP A N 1
ATOM 572 C CA . TRP A 1 74 ? 12.875 7.317 -3.705 1.00 90.44 74 TRP A CA 1
ATOM 573 C C . TRP A 1 74 ? 11.658 6.645 -4.351 1.00 90.44 74 TRP A C 1
ATOM 575 O O . TRP A 1 74 ? 11.725 5.496 -4.782 1.00 90.44 74 TRP A O 1
ATOM 585 N N . TRP A 1 75 ? 10.546 7.373 -4.459 1.00 93.81 75 TRP A N 1
ATOM 586 C CA . TRP A 1 75 ? 9.330 6.828 -5.039 1.00 93.81 75 TRP A CA 1
ATOM 587 C C . TRP A 1 75 ? 9.303 6.994 -6.551 1.00 93.81 75 TRP A C 1
ATOM 589 O O . TRP A 1 75 ? 9.513 8.085 -7.089 1.00 93.81 75 TRP A O 1
ATOM 599 N N . ARG A 1 76 ? 8.932 5.91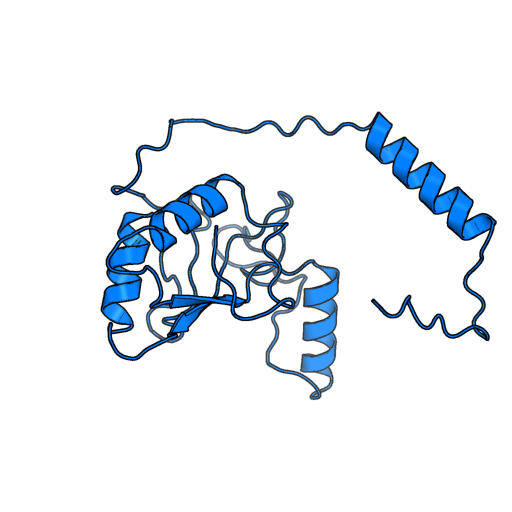8 -7.242 1.00 94.75 76 ARG A N 1
ATOM 600 C CA . ARG A 1 76 ? 8.659 5.903 -8.676 1.00 94.75 76 ARG A CA 1
ATOM 601 C C . ARG A 1 76 ? 7.168 5.869 -8.951 1.00 94.75 76 ARG A C 1
ATOM 603 O O . ARG A 1 76 ? 6.429 5.080 -8.367 1.00 94.75 76 ARG A O 1
ATOM 610 N N . GLY A 1 77 ? 6.723 6.669 -9.912 1.00 95.19 77 GLY A N 1
ATOM 611 C CA . GLY A 1 77 ? 5.382 6.572 -10.469 1.00 95.19 77 GLY A CA 1
ATOM 612 C C . GLY A 1 77 ? 4.289 6.860 -9.444 1.00 95.19 77 GLY A C 1
ATOM 613 O O . GLY A 1 77 ? 4.025 8.012 -9.094 1.00 95.19 77 GLY A O 1
ATOM 614 N N . SER A 1 78 ? 3.634 5.802 -8.977 1.00 93.75 78 SER A N 1
ATOM 615 C CA . SER A 1 78 ? 2.597 5.827 -7.942 1.00 93.75 78 SER A CA 1
ATOM 616 C C . SER A 1 78 ? 3.060 5.018 -6.731 1.00 93.75 78 SER A C 1
ATOM 618 O O . SER A 1 78 ? 3.773 4.039 -6.907 1.00 93.75 78 SER A O 1
ATOM 620 N N . TRP A 1 79 ? 2.587 5.345 -5.526 1.00 94.06 79 TRP A N 1
ATOM 621 C CA . TRP A 1 79 ? 2.802 4.506 -4.336 1.00 94.06 79 TRP A CA 1
ATOM 622 C C . TRP A 1 79 ? 2.252 3.075 -4.492 1.00 94.06 79 TRP A C 1
ATOM 624 O O . TRP A 1 79 ? 2.777 2.133 -3.905 1.00 94.06 79 TRP A O 1
ATOM 634 N N . HIS A 1 80 ? 1.230 2.896 -5.338 1.00 96.06 80 HIS A N 1
ATOM 635 C CA . HIS A 1 80 ? 0.700 1.581 -5.718 1.00 96.06 80 HIS A CA 1
ATOM 636 C C . HIS A 1 80 ? 1.572 0.843 -6.731 1.00 96.06 80 HIS A C 1
ATOM 638 O O . HIS A 1 80 ? 1.365 -0.345 -6.966 1.00 96.06 80 HIS A O 1
ATOM 644 N N . MET A 1 81 ? 2.494 1.544 -7.392 1.00 96.19 81 MET A N 1
ATOM 645 C CA . MET A 1 81 ? 3.358 0.940 -8.392 1.00 96.19 81 MET A CA 1
ATOM 646 C C . MET A 1 81 ? 4.465 0.136 -7.713 1.00 96.19 81 MET A C 1
ATOM 648 O O . MET A 1 81 ? 4.900 0.468 -6.611 1.00 96.19 81 MET A O 1
ATOM 652 N N . THR A 1 82 ? 4.930 -0.918 -8.369 1.00 95.25 82 THR A N 1
ATOM 653 C CA . THR A 1 82 ? 6.174 -1.596 -7.998 1.00 95.25 82 THR A CA 1
ATOM 654 C C . THR A 1 82 ? 7.333 -0.596 -7.996 1.00 95.25 82 THR A C 1
ATOM 656 O O . THR A 1 82 ? 7.499 0.156 -8.961 1.00 95.25 82 THR A O 1
ATOM 659 N N . GLN A 1 83 ? 8.096 -0.565 -6.906 1.00 94.75 83 GLN A N 1
ATOM 660 C CA . GLN A 1 83 ? 9.293 0.258 -6.749 1.00 94.75 83 GLN A CA 1
ATOM 661 C C . GLN A 1 83 ? 10.528 -0.489 -7.271 1.00 94.75 83 GLN A C 1
ATOM 663 O O . GLN A 1 83 ? 10.427 -1.622 -7.744 1.00 94.75 83 GLN A O 1
ATOM 668 N N . ASP A 1 84 ? 11.698 0.149 -7.223 1.00 90.69 84 ASP A N 1
ATOM 669 C CA . ASP A 1 84 ? 12.924 -0.413 -7.810 1.00 90.69 84 ASP A CA 1
ATOM 670 C C . ASP A 1 84 ? 13.403 -1.699 -7.091 1.00 90.69 84 ASP A C 1
ATOM 672 O O . ASP A 1 84 ? 14.177 -2.465 -7.655 1.00 90.69 84 ASP A O 1
ATOM 676 N N . ASP A 1 85 ? 12.893 -1.978 -5.887 1.00 89.44 85 ASP A N 1
ATOM 677 C CA . ASP A 1 85 ? 13.122 -3.216 -5.128 1.00 89.44 85 ASP A CA 1
ATOM 678 C C . ASP A 1 85 ? 12.160 -4.367 -5.484 1.00 89.44 85 ASP A C 1
ATOM 680 O O . ASP A 1 85 ? 12.226 -5.437 -4.882 1.00 89.44 85 ASP A O 1
ATOM 684 N N . GLY A 1 86 ? 11.261 -4.165 -6.451 1.00 91.19 86 GLY A N 1
ATOM 685 C CA . GLY A 1 86 ? 10.315 -5.186 -6.895 1.00 91.19 86 GLY A CA 1
ATOM 686 C C . GLY A 1 86 ? 9.025 -5.272 -6.076 1.00 91.19 86 GLY A C 1
ATOM 687 O O . GLY A 1 86 ? 8.181 -6.112 -6.392 1.00 91.19 86 GLY A O 1
ATOM 688 N N . PHE A 1 87 ? 8.808 -4.382 -5.098 1.00 95.38 87 PHE A N 1
ATOM 689 C CA . PHE A 1 87 ? 7.618 -4.409 -4.244 1.00 95.38 87 PHE A CA 1
ATOM 690 C C . PHE A 1 87 ? 6.734 -3.167 -4.347 1.00 95.38 87 PHE A C 1
ATOM 692 O O . PHE A 1 87 ? 7.151 -2.077 -4.731 1.00 95.38 87 PHE A O 1
ATOM 699 N N . CYS A 1 88 ? 5.471 -3.339 -3.973 1.00 95.19 88 CYS A N 1
ATOM 700 C CA . CYS A 1 88 ? 4.504 -2.271 -3.770 1.00 95.19 88 CYS A CA 1
ATOM 701 C C . CYS A 1 88 ? 4.317 -1.995 -2.274 1.00 95.19 88 CYS A C 1
ATOM 703 O O . CYS A 1 88 ? 4.335 -2.905 -1.440 1.00 95.19 88 CYS A O 1
ATOM 705 N N . TYR A 1 89 ? 4.056 -0.727 -1.955 1.00 96.94 89 TYR A N 1
ATOM 706 C CA . TYR A 1 89 ? 3.994 -0.229 -0.580 1.00 96.94 89 TYR A CA 1
ATOM 707 C C . TYR A 1 89 ? 2.716 0.556 -0.285 1.00 96.94 89 TYR A C 1
ATOM 709 O O . TYR A 1 89 ? 2.689 1.339 0.657 1.00 96.94 89 TYR A O 1
ATOM 717 N N . ALA A 1 90 ? 1.650 0.358 -1.063 1.00 97.06 90 ALA A N 1
ATOM 718 C CA . ALA A 1 90 ? 0.385 1.037 -0.819 1.00 97.06 90 ALA A CA 1
ATOM 719 C C . ALA A 1 90 ? -0.835 0.142 -0.994 1.00 97.06 90 ALA A C 1
ATOM 721 O O . ALA A 1 90 ? -0.898 -0.694 -1.900 1.00 97.06 90 ALA A O 1
ATOM 722 N N . VAL A 1 91 ? -1.827 0.395 -0.144 1.00 97.88 91 VAL A N 1
ATOM 723 C CA . VAL A 1 91 ? -3.183 -0.134 -0.262 1.00 97.88 91 VAL A CA 1
ATOM 724 C C . VAL A 1 91 ? -4.196 0.982 -0.043 1.00 97.88 91 VAL A C 1
ATOM 726 O O . VAL A 1 91 ? -3.988 1.877 0.774 1.00 97.88 91 VAL A O 1
ATOM 729 N N . ASP A 1 92 ? -5.315 0.889 -0.746 1.00 97.19 92 ASP A N 1
ATOM 730 C CA . ASP A 1 92 ? -6.492 1.709 -0.513 1.00 97.19 92 ASP A CA 1
ATOM 731 C C . ASP A 1 92 ? -7.530 0.871 0.237 1.00 97.19 92 ASP A C 1
ATOM 733 O O . ASP A 1 92 ? -7.862 -0.249 -0.170 1.00 97.19 92 ASP A O 1
ATOM 737 N N . LEU A 1 93 ? -8.039 1.410 1.341 1.00 97.06 93 LEU A N 1
ATOM 738 C CA . LEU A 1 93 ? -9.059 0.778 2.168 1.00 97.06 93 LEU A CA 1
ATOM 739 C C . LEU A 1 93 ? -10.475 1.189 1.745 1.00 97.06 93 LEU A C 1
ATOM 741 O O . LEU A 1 93 ? -10.745 2.313 1.328 1.00 97.06 93 LEU A O 1
ATOM 745 N N . HIS A 1 94 ? -11.415 0.268 1.906 1.00 96.25 94 HIS A N 1
ATOM 746 C CA . HIS A 1 94 ? -12.828 0.446 1.612 1.00 96.25 94 HIS A CA 1
ATOM 747 C C . HIS A 1 94 ? -13.678 0.017 2.804 1.00 96.25 94 HIS A C 1
ATOM 749 O O . HIS A 1 94 ? -13.513 -1.082 3.334 1.00 96.25 94 HIS A O 1
ATOM 755 N N . MET A 1 95 ? -14.608 0.884 3.204 1.00 95.69 95 MET A N 1
ATOM 756 C CA . MET A 1 95 ? -15.565 0.600 4.271 1.00 95.69 95 MET A CA 1
ATOM 757 C C . MET A 1 95 ? -16.615 -0.389 3.776 1.00 95.69 95 MET A C 1
ATOM 759 O O . MET A 1 95 ? -17.321 -0.104 2.817 1.00 95.69 95 MET A O 1
ATOM 763 N N . VAL A 1 96 ? -16.761 -1.521 4.460 1.00 94.25 96 VAL A N 1
ATOM 764 C CA . VAL A 1 96 ? -17.848 -2.483 4.201 1.00 94.25 96 VAL A CA 1
ATOM 765 C C . VAL A 1 96 ? -19.126 -2.074 4.933 1.00 94.25 96 VAL A C 1
ATOM 767 O O . VAL A 1 96 ? -20.230 -2.405 4.511 1.00 94.25 96 VAL A O 1
ATOM 770 N N . SER A 1 97 ? -18.989 -1.354 6.047 1.00 85.25 97 SER A N 1
ATOM 771 C CA . SER A 1 97 ? -20.116 -0.869 6.843 1.00 85.25 97 SER A CA 1
ATOM 772 C C . SER A 1 97 ? -19.803 0.482 7.479 1.00 85.25 97 SER A C 1
ATOM 774 O O . SER A 1 97 ? -18.639 0.832 7.656 1.00 85.25 97 SER A O 1
ATOM 776 N N . ASN A 1 98 ? -20.844 1.195 7.906 1.00 87.12 98 ASN A N 1
ATOM 777 C CA . ASN A 1 98 ? -20.724 2.459 8.641 1.00 87.12 98 ASN A CA 1
ATOM 778 C C . ASN A 1 98 ? -20.623 2.260 10.169 1.00 87.12 98 ASN A C 1
ATOM 780 O O . ASN A 1 98 ? -20.874 3.190 10.926 1.00 87.12 98 ASN A O 1
ATOM 784 N N . LYS A 1 99 ? -20.292 1.046 10.640 1.00 90.69 99 LYS A N 1
ATOM 785 C CA . LYS A 1 99 ? -20.207 0.705 12.078 1.00 90.69 99 LYS A CA 1
ATOM 786 C C . LYS A 1 99 ? -18.894 1.130 12.749 1.00 90.69 99 LYS A C 1
ATOM 788 O O . LYS A 1 99 ? -18.707 0.856 13.927 1.00 90.69 99 LYS A O 1
ATOM 793 N N . ILE A 1 100 ? -17.975 1.712 11.989 1.00 94.44 100 ILE A N 1
ATOM 794 C CA . ILE A 1 100 ? -16.713 2.274 12.465 1.00 94.44 100 ILE A CA 1
ATOM 795 C C . ILE A 1 100 ? -16.417 3.513 11.625 1.00 94.44 100 ILE A C 1
ATOM 797 O O . ILE A 1 100 ? -16.701 3.537 10.424 1.00 94.44 100 ILE A O 1
ATOM 801 N N . ALA A 1 101 ? -15.900 4.567 12.240 1.00 94.50 101 ALA A N 1
ATOM 802 C CA . ALA A 1 101 ? -15.552 5.784 11.535 1.00 94.50 101 ALA A CA 1
ATOM 803 C C . ALA A 1 101 ? -14.196 5.646 10.829 1.00 94.50 101 ALA A C 1
ATOM 805 O O . ALA A 1 101 ? -13.290 4.942 11.267 1.00 94.50 101 ALA A O 1
ATOM 806 N N . LYS A 1 102 ? -14.019 6.391 9.735 1.00 94.94 102 LYS A N 1
ATOM 807 C CA . LYS A 1 102 ? -12.772 6.405 8.948 1.00 94.94 102 LYS A CA 1
ATOM 808 C C . LYS A 1 102 ? -11.548 6.775 9.793 1.00 94.94 102 LYS A C 1
ATOM 810 O O . LYS A 1 102 ? -10.475 6.212 9.613 1.00 94.94 102 LYS A O 1
ATOM 815 N N . TRP A 1 103 ? -11.710 7.715 10.726 1.00 93.44 103 TRP A N 1
ATOM 816 C CA . TRP A 1 103 ? -10.627 8.130 11.619 1.00 93.44 103 TRP A CA 1
ATOM 817 C C . TRP A 1 103 ? -10.244 7.024 12.614 1.00 93.44 103 TRP A C 1
ATOM 819 O O . TRP A 1 103 ? -9.067 6.886 12.936 1.00 93.44 103 TRP A O 1
ATOM 829 N N . GLU A 1 104 ? -11.204 6.204 13.055 1.00 95.75 104 GLU A N 1
ATOM 830 C CA . GLU A 1 104 ? -10.942 5.055 13.928 1.00 95.75 104 GLU A CA 1
ATOM 831 C C . GLU A 1 104 ? -10.151 3.987 13.178 1.00 95.75 104 GLU A C 1
ATOM 833 O O . GLU A 1 104 ? -9.143 3.509 13.690 1.00 95.75 104 GLU A O 1
ATOM 838 N N . VAL A 1 105 ? -10.543 3.681 11.934 1.00 96.25 105 VAL A N 1
ATOM 839 C CA . VAL A 1 105 ? -9.796 2.765 11.055 1.00 96.25 105 VAL A CA 1
ATOM 840 C C . VAL A 1 105 ? -8.347 3.225 10.914 1.00 96.25 105 VAL A C 1
ATOM 842 O O . VAL A 1 105 ? -7.432 2.440 11.144 1.00 96.25 105 VAL A O 1
ATOM 845 N N . ASN A 1 106 ? -8.141 4.508 10.618 1.00 96.00 106 ASN A N 1
ATOM 846 C CA . ASN A 1 106 ? -6.815 5.104 10.477 1.00 96.00 106 ASN A CA 1
ATOM 847 C C . ASN A 1 106 ? -5.986 4.995 11.766 1.00 96.00 106 ASN A C 1
ATOM 849 O O . ASN A 1 106 ? -4.808 4.649 11.713 1.00 96.00 106 ASN A O 1
ATOM 853 N N . ASN A 1 107 ? -6.595 5.263 12.923 1.00 95.62 107 ASN A N 1
ATOM 854 C CA . ASN A 1 107 ? -5.930 5.170 14.224 1.00 95.62 107 ASN A CA 1
ATOM 855 C C . ASN A 1 107 ? -5.616 3.731 14.646 1.00 95.62 107 ASN A C 1
ATOM 857 O O . ASN A 1 107 ? -4.676 3.511 15.404 1.00 95.62 107 ASN A O 1
ATOM 861 N N . ILE A 1 108 ? -6.408 2.752 14.211 1.00 97.12 108 ILE A N 1
ATOM 862 C CA . ILE A 1 108 ? -6.112 1.338 14.451 1.00 97.12 108 ILE A CA 1
ATOM 863 C C . ILE A 1 108 ? -4.997 0.884 13.507 1.00 97.12 108 ILE A C 1
ATOM 865 O O . ILE A 1 108 ? -4.039 0.264 13.960 1.00 97.12 108 ILE A O 1
ATOM 869 N N . ALA A 1 109 ? -5.066 1.248 12.224 1.00 97.25 109 ALA A N 1
ATOM 870 C CA . ALA A 1 109 ? -4.077 0.879 11.214 1.00 97.25 109 ALA A CA 1
ATOM 871 C C . ALA A 1 109 ? -2.654 1.334 11.589 1.00 97.25 109 ALA A C 1
ATOM 873 O O . ALA A 1 109 ? -1.699 0.565 11.448 1.00 97.25 109 ALA A O 1
ATOM 874 N N . THR A 1 110 ? -2.502 2.531 12.171 1.00 96.62 110 THR A N 1
ATOM 875 C CA . THR A 1 110 ? -1.194 3.034 12.630 1.00 96.62 110 THR A CA 1
ATOM 876 C C . THR A 1 110 ? -0.565 2.162 13.715 1.00 96.62 110 THR A C 1
ATOM 878 O O . THR A 1 110 ? 0.657 2.065 13.766 1.00 96.62 110 THR A O 1
ATOM 881 N N . ARG A 1 111 ? -1.355 1.459 14.540 1.00 97.12 111 ARG A N 1
ATOM 882 C CA . ARG A 1 111 ? -0.828 0.524 15.555 1.00 97.12 111 ARG A CA 1
ATOM 883 C C . ARG A 1 111 ? -0.102 -0.659 14.918 1.00 97.12 111 ARG A C 1
ATOM 885 O O . ARG A 1 111 ? 0.803 -1.222 15.522 1.00 97.12 111 ARG A O 1
ATOM 892 N N . TYR A 1 112 ? -0.474 -1.010 13.692 1.00 97.56 112 TYR A N 1
ATOM 893 C CA . TYR A 1 112 ? 0.151 -2.062 12.893 1.00 97.56 112 TYR A CA 1
ATOM 894 C C . TYR A 1 112 ? 1.190 -1.507 11.911 1.00 97.56 112 TYR A C 1
ATOM 896 O O . TYR A 1 112 ? 1.641 -2.222 11.019 1.00 97.56 112 TYR A O 1
ATOM 904 N N . GLY A 1 113 ? 1.561 -0.228 12.039 1.00 96.69 113 GLY A N 1
ATOM 905 C CA . GLY A 1 113 ? 2.478 0.440 11.123 1.00 96.69 113 GLY A CA 1
ATOM 906 C C . GLY A 1 113 ? 1.945 0.508 9.697 1.00 96.69 113 GLY A C 1
ATOM 907 O O . GLY A 1 113 ? 2.733 0.442 8.759 1.00 96.69 113 GLY A O 1
ATOM 908 N N . VAL A 1 114 ? 0.621 0.591 9.540 1.00 96.94 114 VAL A N 1
ATOM 909 C CA . VAL A 1 114 ? -0.093 0.835 8.283 1.00 96.94 114 VAL A CA 1
ATOM 910 C C . VAL A 1 114 ? -0.659 2.249 8.379 1.00 96.94 114 VAL A C 1
ATOM 912 O O . VAL A 1 114 ? -1.705 2.483 8.975 1.00 96.94 114 VAL A O 1
ATOM 915 N N . VAL A 1 115 ? 0.082 3.233 7.878 1.00 95.81 115 VAL A N 1
ATOM 916 C CA . VAL A 1 115 ? -0.174 4.650 8.157 1.00 95.81 115 VAL A CA 1
ATOM 917 C C . VAL A 1 115 ? -0.868 5.307 6.968 1.00 95.81 115 VAL A C 1
ATOM 919 O O . VAL A 1 115 ? -0.399 5.164 5.838 1.00 95.81 115 VAL A O 1
ATOM 922 N N . PRO A 1 116 ? -1.944 6.081 7.188 1.00 94.44 116 PRO A N 1
ATOM 923 C CA . PRO A 1 116 ? -2.506 6.904 6.135 1.00 94.44 116 PRO A CA 1
ATOM 924 C C . PRO A 1 116 ? -1.587 8.100 5.886 1.00 94.44 116 PRO A C 1
ATOM 926 O O . PRO A 1 116 ? -1.408 8.951 6.759 1.00 94.44 116 PRO A O 1
ATOM 929 N N . THR A 1 117 ? -0.984 8.167 4.703 1.00 89.50 117 THR A N 1
ATOM 930 C CA . THR A 1 117 ? 0.051 9.166 4.371 1.00 89.50 117 THR A CA 1
ATOM 931 C C . THR A 1 117 ? -0.510 10.414 3.691 1.00 89.50 117 THR A C 1
ATOM 933 O O . THR A 1 117 ? 0.195 11.407 3.545 1.00 89.50 117 THR A O 1
ATOM 936 N N . ILE A 1 118 ? -1.784 10.392 3.283 1.00 84.94 118 ILE A N 1
ATOM 937 C CA . ILE A 1 118 ? -2.475 11.509 2.613 1.00 84.94 118 ILE A CA 1
ATOM 938 C C . ILE A 1 118 ? -3.730 11.889 3.423 1.00 84.94 118 ILE A C 1
ATOM 940 O O . ILE A 1 118 ? -4.825 12.073 2.892 1.00 84.94 118 ILE A O 1
ATOM 944 N N . LYS A 1 119 ? -3.576 12.003 4.754 1.00 71.00 119 LYS A N 1
ATOM 945 C CA . LYS A 1 119 ? -4.683 12.111 5.732 1.00 71.00 119 LYS A CA 1
ATOM 946 C C . LYS A 1 119 ? -5.722 13.189 5.408 1.00 71.00 119 LYS A C 1
ATOM 948 O O . LYS A 1 119 ? -6.901 12.988 5.673 1.00 71.00 119 LYS A O 1
ATOM 953 N N . ALA A 1 120 ? -5.299 14.315 4.834 1.00 72.06 120 ALA A N 1
ATOM 954 C CA . ALA A 1 120 ? -6.179 15.450 4.554 1.00 72.06 120 ALA A CA 1
ATOM 955 C C . ALA A 1 120 ? -7.117 15.245 3.349 1.00 72.06 120 ALA A C 1
ATOM 957 O O . ALA A 1 120 ? -8.082 15.991 3.206 1.00 72.06 120 ALA A O 1
ATOM 958 N N . ARG A 1 121 ? -6.832 14.286 2.455 1.00 79.38 121 ARG A N 1
ATOM 959 C CA . ARG A 1 121 ? -7.571 14.120 1.187 1.00 79.38 121 ARG A CA 1
ATOM 960 C C . ARG A 1 121 ? -7.999 12.685 0.911 1.00 79.38 121 ARG A C 1
ATOM 962 O O . ARG A 1 121 ? -9.058 12.474 0.330 1.00 79.38 121 ARG A O 1
ATOM 969 N N . GLU A 1 122 ? -7.216 11.710 1.356 1.00 88.69 122 GLU A N 1
ATOM 970 C CA . GLU A 1 122 ? -7.424 10.300 1.043 1.00 88.69 122 GLU A CA 1
ATOM 971 C C . GLU A 1 122 ? -7.315 9.482 2.325 1.00 88.69 122 GLU A C 1
ATOM 973 O O . GLU A 1 122 ? -6.272 8.919 2.650 1.00 88.69 122 GLU A O 1
ATOM 978 N N . TRP A 1 123 ? -8.417 9.416 3.079 1.00 92.50 123 TRP A N 1
ATOM 979 C CA . TRP A 1 123 ? -8.461 8.608 4.301 1.00 92.50 123 TRP A CA 1
ATOM 980 C C . TRP A 1 123 ? -8.139 7.134 4.019 1.00 92.50 123 TRP A C 1
ATOM 982 O O . TRP A 1 123 ? -7.655 6.449 4.906 1.00 92.50 123 TRP A O 1
ATOM 992 N N . TRP A 1 124 ? -8.420 6.662 2.801 1.00 94.56 124 TRP A N 1
ATOM 993 C CA . TRP A 1 124 ? -8.263 5.272 2.389 1.00 94.56 124 TRP A CA 1
ATOM 994 C C . TRP A 1 124 ? -6.818 4.881 2.076 1.00 94.56 124 TRP A C 1
ATOM 996 O O . TRP A 1 124 ? -6.518 3.692 2.148 1.00 94.56 124 TRP A O 1
ATOM 1006 N N . HIS A 1 125 ? -5.934 5.822 1.736 1.00 96.62 125 HIS A N 1
ATOM 1007 C CA . HIS A 1 125 ? -4.610 5.509 1.199 1.00 96.62 125 HIS A CA 1
ATOM 1008 C C . HIS A 1 125 ? -3.588 5.269 2.312 1.00 96.62 125 HIS A C 1
ATOM 1010 O O . HIS A 1 125 ? -3.230 6.201 3.036 1.00 96.62 125 HIS A O 1
ATOM 1016 N N . HIS A 1 126 ? -3.097 4.034 2.426 1.00 97.69 126 HIS A N 1
ATOM 1017 C CA . HIS A 1 126 ? -2.198 3.601 3.493 1.00 97.69 126 HIS A CA 1
ATOM 1018 C C . HIS A 1 126 ? -0.885 3.032 2.962 1.00 97.69 126 HIS A C 1
ATOM 1020 O O . HIS A 1 126 ? -0.872 2.274 1.992 1.00 97.69 126 HIS A O 1
ATOM 1026 N N . GLN A 1 127 ? 0.205 3.338 3.667 1.00 96.75 127 GLN A N 1
ATOM 1027 C CA . GLN A 1 127 ? 1.552 2.840 3.391 1.00 96.75 127 GLN A CA 1
ATOM 1028 C C . GLN A 1 127 ? 2.208 2.318 4.670 1.00 96.75 127 GLN A C 1
ATOM 1030 O O . GLN A 1 127 ? 1.887 2.795 5.761 1.00 96.75 127 GLN A O 1
ATOM 1035 N N . PRO A 1 128 ? 3.153 1.372 4.580 1.00 96.56 128 PRO A N 1
ATOM 1036 C CA . PRO A 1 128 ? 3.860 0.881 5.748 1.00 96.56 128 PRO A CA 1
ATOM 1037 C C . PRO A 1 128 ? 5.170 1.624 6.029 1.00 96.56 128 PRO A C 1
ATOM 1039 O O . PRO A 1 128 ? 5.843 1.338 7.022 1.00 96.56 128 PRO A O 1
ATOM 1042 N N . ARG A 1 129 ? 5.559 2.528 5.128 1.00 94.50 129 ARG A N 1
ATOM 1043 C CA . ARG A 1 129 ? 6.830 3.235 5.157 1.00 94.50 129 ARG A CA 1
ATOM 1044 C C . ARG A 1 129 ? 6.763 4.556 4.395 1.00 94.50 129 ARG A C 1
ATOM 1046 O O . ARG A 1 129 ? 5.909 4.718 3.524 1.00 94.50 129 ARG A O 1
ATOM 1053 N N . ASP A 1 130 ? 7.704 5.442 4.677 1.00 92.31 130 ASP A N 1
ATOM 1054 C CA . ASP A 1 130 ? 8.045 6.604 3.857 1.00 92.31 130 ASP A CA 1
ATOM 1055 C C . ASP A 1 130 ? 9.404 6.388 3.162 1.00 92.31 130 ASP A C 1
ATOM 1057 O O . ASP A 1 130 ? 9.880 5.250 3.044 1.00 92.31 130 ASP A O 1
ATOM 1061 N N . ALA A 1 131 ? 9.998 7.454 2.617 1.00 88.12 131 ALA A N 1
ATOM 1062 C CA . ALA A 1 131 ? 11.289 7.355 1.939 1.00 88.12 131 ALA A CA 1
ATOM 1063 C C . ALA A 1 131 ? 12.424 7.036 2.927 1.00 88.12 131 ALA A C 1
ATOM 1065 O O . ALA A 1 131 ? 13.383 6.362 2.556 1.00 88.12 131 ALA A O 1
ATOM 1066 N N . GLU A 1 132 ? 12.269 7.441 4.182 1.00 88.25 132 GLU A N 1
ATOM 1067 C CA . GLU A 1 132 ? 13.253 7.358 5.251 1.00 88.25 132 GLU A CA 1
ATOM 1068 C C . GLU A 1 132 ? 13.233 6.000 5.962 1.00 88.25 132 GLU A C 1
ATOM 1070 O O . GLU A 1 132 ? 14.278 5.513 6.393 1.00 88.25 132 GLU A O 1
ATOM 1075 N N . GLY A 1 133 ? 12.074 5.345 6.066 1.00 91.12 133 GLY A N 1
ATOM 1076 C CA . GLY A 1 133 ? 11.994 4.054 6.736 1.00 91.12 133 GLY A CA 1
ATOM 1077 C C . GLY A 1 133 ? 10.589 3.516 6.963 1.00 91.12 133 GLY A C 1
ATOM 1078 O O . GLY A 1 133 ? 9.580 4.087 6.560 1.00 91.12 133 GLY A O 1
ATOM 1079 N N . TRP A 1 134 ? 10.534 2.346 7.602 1.00 94.56 134 TRP A N 1
ATOM 1080 C CA . TRP A 1 134 ? 9.281 1.712 8.008 1.00 94.56 134 TRP A CA 1
ATOM 1081 C C . TRP A 1 134 ? 8.679 2.435 9.206 1.00 94.56 134 TRP A C 1
ATOM 1083 O O . TRP A 1 134 ? 9.385 2.726 10.166 1.00 94.56 134 TRP A O 1
ATOM 1093 N N . PHE A 1 135 ? 7.365 2.643 9.178 1.00 95.69 135 PHE A N 1
ATOM 1094 C CA . PHE A 1 135 ? 6.653 3.187 10.328 1.00 95.69 135 PHE A CA 1
ATOM 1095 C C . PHE A 1 135 ? 6.651 2.195 11.492 1.00 95.69 135 PHE A C 1
ATOM 1097 O O . PHE A 1 135 ? 6.661 0.974 11.278 1.00 95.69 135 PHE A O 1
ATOM 1104 N N . ASP A 1 136 ? 6.570 2.721 12.711 1.00 94.56 136 ASP A N 1
ATOM 1105 C CA . ASP A 1 136 ? 6.423 1.915 13.919 1.00 94.56 136 ASP A CA 1
ATOM 1106 C C . ASP A 1 136 ? 5.125 1.105 13.897 1.00 94.56 136 ASP A C 1
ATOM 1108 O O . ASP A 1 136 ? 4.074 1.584 13.472 1.00 94.56 136 ASP A O 1
ATOM 1112 N N . ALA A 1 137 ? 5.203 -0.133 14.382 1.00 94.88 137 ALA A N 1
ATOM 1113 C CA . ALA A 1 137 ? 4.083 -1.064 14.436 1.00 94.88 137 ALA A CA 1
ATOM 1114 C C . ALA A 1 137 ? 3.931 -1.650 15.854 1.00 94.88 137 ALA A C 1
ATOM 1116 O O . ALA A 1 137 ? 4.178 -2.836 16.057 1.00 94.88 137 ALA A O 1
ATOM 1117 N N . PRO A 1 138 ? 3.556 -0.840 16.864 1.00 94.44 138 PRO A N 1
ATOM 1118 C CA . PRO A 1 138 ? 3.570 -1.245 18.275 1.00 94.44 138 PRO A CA 1
ATOM 1119 C C . PRO A 1 138 ? 2.654 -2.432 18.619 1.00 94.44 138 PRO A C 1
ATOM 1121 O O . PRO A 1 138 ? 2.883 -3.103 19.623 1.00 94.44 138 PRO A O 1
ATOM 1124 N N . ALA A 1 139 ? 1.626 -2.711 17.812 1.00 92.94 139 ALA A N 1
ATOM 1125 C CA . ALA A 1 139 ? 0.728 -3.851 18.009 1.00 92.94 139 ALA A CA 1
ATOM 1126 C C . ALA A 1 139 ? 1.310 -5.190 17.526 1.00 92.94 139 ALA A C 1
ATOM 1128 O O . ALA A 1 139 ? 0.690 -6.231 17.740 1.00 92.94 139 ALA A O 1
ATOM 1129 N N . ILE A 1 140 ? 2.483 -5.189 16.883 1.00 89.75 140 ILE A N 1
ATOM 1130 C CA . ILE A 1 140 ? 3.165 -6.406 16.441 1.00 89.75 140 ILE A CA 1
ATOM 1131 C C . ILE A 1 140 ? 4.622 -6.409 16.903 1.00 89.75 140 ILE A C 1
ATOM 1133 O O . ILE A 1 140 ? 5.335 -5.413 16.834 1.00 89.75 140 ILE A O 1
ATOM 1137 N N . LYS A 1 141 ? 5.095 -7.570 17.356 1.00 80.50 141 LYS A N 1
ATOM 1138 C CA . LYS A 1 141 ? 6.527 -7.784 17.568 1.00 80.50 141 LYS A CA 1
ATOM 1139 C C . LYS A 1 141 ? 7.143 -8.186 16.238 1.00 80.50 141 LYS A C 1
ATOM 1141 O O . LYS A 1 141 ? 7.038 -9.337 15.828 1.00 80.50 141 LYS A O 1
ATOM 1146 N N . GLU A 1 142 ? 7.759 -7.232 15.558 1.00 70.06 142 GLU A N 1
ATOM 1147 C CA . GLU A 1 142 ? 8.606 -7.536 14.409 1.00 70.06 142 GLU A CA 1
ATOM 1148 C C . GLU A 1 142 ? 9.991 -7.938 14.920 1.00 70.06 142 GLU A C 1
ATOM 1150 O O . GLU A 1 142 ? 10.583 -7.231 15.741 1.00 70.06 142 GLU A O 1
ATOM 1155 N N . SER A 1 143 ? 10.518 -9.074 14.456 1.00 61.12 143 SER A N 1
ATOM 1156 C CA . SER A 1 143 ? 11.947 -9.341 14.592 1.00 61.12 143 SER A CA 1
ATOM 1157 C C . SER A 1 143 ? 12.693 -8.201 13.897 1.00 61.12 143 SER A C 1
ATOM 1159 O O . SER A 1 143 ? 12.382 -7.832 12.761 1.00 61.12 143 SER A O 1
ATOM 1161 N N . LYS A 1 144 ? 13.650 -7.585 14.601 1.00 54.88 144 LYS A N 1
ATOM 1162 C CA . LYS A 1 144 ? 14.633 -6.730 13.935 1.00 54.88 144 LYS A CA 1
ATOM 1163 C C . LYS A 1 144 ? 15.375 -7.644 12.961 1.00 54.88 144 LYS A C 1
ATOM 1165 O O . LYS A 1 144 ? 15.952 -8.628 13.400 1.00 54.88 144 LYS A O 1
ATOM 1170 N N . ASP A 1 145 ? 15.283 -7.323 11.678 1.00 50.75 145 ASP A N 1
ATOM 1171 C CA . ASP A 1 145 ? 15.858 -8.061 10.553 1.00 50.75 145 ASP A CA 1
ATOM 1172 C C . ASP A 1 145 ? 15.226 -9.420 10.235 1.00 50.75 145 ASP A C 1
ATOM 1174 O O . ASP A 1 145 ? 15.726 -10.468 10.613 1.00 50.75 145 ASP A O 1
ATOM 1178 N N . ASP A 1 146 ? 14.232 -9.387 9.349 1.00 44.81 146 ASP A N 1
ATOM 1179 C CA . ASP A 1 146 ? 14.271 -10.299 8.209 1.00 44.81 146 ASP A CA 1
ATOM 1180 C C . ASP A 1 146 ? 14.545 -9.434 6.971 1.00 44.81 146 ASP A C 1
ATOM 1182 O O . ASP A 1 146 ? 13.629 -9.066 6.228 1.00 44.81 146 ASP A O 1
ATOM 1186 N N . LYS A 1 147 ? 15.813 -9.072 6.725 1.00 46.25 147 LYS A N 1
ATOM 1187 C CA . LYS A 1 147 ? 16.234 -8.884 5.332 1.00 46.25 147 LYS A CA 1
ATOM 1188 C C . LYS A 1 147 ? 16.086 -10.262 4.704 1.00 46.25 147 LYS A C 1
ATOM 1190 O O . LYS A 1 147 ? 17.005 -11.071 4.770 1.00 46.25 147 LYS A O 1
ATOM 1195 N N . VAL A 1 148 ? 14.897 -10.568 4.187 1.00 51.38 148 VAL A N 1
ATOM 1196 C CA . VAL A 1 148 ? 14.712 -11.757 3.364 1.00 51.38 148 VAL A CA 1
ATOM 1197 C C . VAL A 1 148 ? 15.526 -11.481 2.114 1.00 51.38 148 VAL A C 1
ATOM 1199 O O . VAL A 1 148 ? 15.077 -10.794 1.200 1.00 51.38 148 VAL A O 1
ATOM 1202 N N . GLU A 1 149 ? 16.772 -11.936 2.121 1.00 46.03 149 GLU A N 1
ATOM 1203 C CA . GLU A 1 149 ? 17.575 -12.027 0.922 1.00 46.03 149 GLU A CA 1
ATOM 1204 C C . GLU A 1 149 ? 16.852 -13.032 0.027 1.00 46.03 149 GLU A C 1
ATOM 1206 O O . GLU A 1 149 ? 16.952 -14.247 0.204 1.00 46.03 149 GLU A O 1
ATOM 1211 N N . ILE A 1 150 ? 16.022 -12.520 -0.883 1.00 58.09 150 ILE A N 1
ATOM 1212 C CA . ILE A 1 150 ? 15.451 -13.333 -1.947 1.00 58.09 150 ILE A CA 1
ATOM 1213 C C . ILE A 1 150 ? 16.644 -13.752 -2.786 1.00 58.09 150 ILE A C 1
ATOM 1215 O O . ILE A 1 150 ? 17.140 -12.963 -3.582 1.00 58.09 150 ILE A O 1
ATOM 1219 N N . LYS A 1 151 ? 17.129 -14.974 -2.569 1.00 67.06 151 LYS A N 1
ATOM 1220 C CA . LYS A 1 151 ? 18.088 -15.620 -3.458 1.00 67.06 151 LYS A CA 1
ATOM 1221 C C . LYS A 1 151 ? 17.303 -16.043 -4.693 1.00 67.06 151 LYS A C 1
ATOM 1223 O O . LYS A 1 151 ? 16.526 -16.995 -4.592 1.00 67.06 151 LYS A O 1
ATOM 1228 N N . PRO A 1 152 ? 17.413 -15.327 -5.824 1.00 71.94 152 PRO A N 1
ATOM 1229 C CA . PRO A 1 152 ? 16.648 -15.678 -7.004 1.00 71.94 152 PRO A CA 1
ATOM 1230 C C . PRO A 1 152 ? 17.140 -17.038 -7.493 1.00 71.94 152 PRO A C 1
ATOM 1232 O O . PRO A 1 152 ? 18.347 -17.249 -7.629 1.00 71.94 152 PRO A O 1
ATOM 1235 N N . ASP A 1 153 ? 16.220 -17.957 -7.773 1.00 82.50 153 ASP A N 1
ATOM 1236 C CA . ASP A 1 153 ? 16.560 -19.166 -8.516 1.00 82.50 153 ASP A CA 1
ATOM 1237 C C . ASP A 1 153 ? 16.750 -18.792 -9.989 1.00 82.50 153 ASP A C 1
ATOM 1239 O O . ASP A 1 153 ? 15.834 -18.864 -10.809 1.00 82.50 153 ASP A O 1
ATOM 1243 N N . PHE A 1 154 ? 17.951 -18.320 -10.321 1.00 79.25 154 PHE A N 1
ATOM 1244 C CA . PHE A 1 154 ? 18.288 -17.919 -11.683 1.00 79.25 154 PHE A CA 1
ATOM 1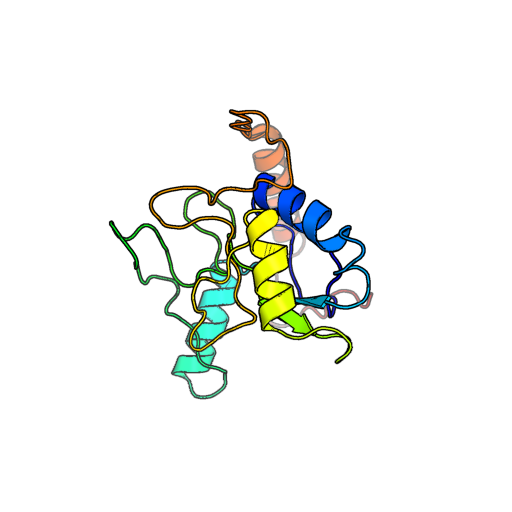245 C C . PHE A 1 154 ? 18.152 -19.076 -12.677 1.00 79.25 154 PHE A C 1
ATOM 1247 O O . PHE A 1 154 ? 17.797 -18.833 -13.829 1.00 79.25 154 PHE A O 1
ATOM 1254 N N . LEU A 1 155 ? 18.386 -20.321 -12.248 1.00 83.56 155 LEU A N 1
ATOM 1255 C CA . LEU A 1 155 ? 18.215 -21.492 -13.107 1.00 83.56 155 LEU A CA 1
ATOM 1256 C C . LEU A 1 155 ? 16.735 -21.737 -13.398 1.00 83.56 155 LEU A C 1
ATOM 1258 O O . LEU A 1 155 ? 16.375 -21.911 -14.560 1.00 83.56 155 LEU A O 1
ATOM 1262 N N . GLY A 1 156 ? 15.875 -21.664 -12.381 1.00 81.00 156 GLY A N 1
ATOM 1263 C CA . GLY A 1 156 ? 14.424 -21.739 -12.547 1.00 81.00 156 GLY A CA 1
ATOM 1264 C C . GLY A 1 156 ? 13.870 -20.619 -13.432 1.00 81.00 156 GLY A C 1
ATOM 1265 O O . GLY A 1 156 ? 13.053 -20.875 -14.316 1.00 81.00 156 GLY A O 1
ATOM 1266 N N . ILE A 1 157 ? 14.365 -19.387 -13.271 1.00 84.56 157 ILE A N 1
ATOM 1267 C CA . ILE A 1 157 ? 13.982 -18.246 -14.121 1.00 84.56 157 ILE A CA 1
ATOM 1268 C C . ILE A 1 157 ? 14.407 -18.482 -15.576 1.00 84.56 157 ILE A C 1
ATOM 1270 O O . ILE A 1 157 ? 13.603 -18.281 -16.485 1.00 84.56 157 ILE A O 1
ATOM 1274 N N . LEU A 1 158 ? 15.644 -18.925 -15.817 1.00 88.50 158 LEU A N 1
ATOM 1275 C CA . LEU A 1 158 ? 16.126 -19.230 -17.167 1.00 88.50 158 LEU A CA 1
ATOM 1276 C C . LEU A 1 158 ? 15.343 -20.382 -17.804 1.00 88.50 158 LEU A C 1
ATOM 1278 O O . LEU A 1 158 ? 14.993 -20.290 -18.980 1.00 88.50 158 LEU A O 1
ATOM 1282 N N . ALA A 1 159 ? 15.023 -21.425 -17.036 1.00 87.62 159 ALA A N 1
ATOM 1283 C CA . ALA A 1 159 ? 14.204 -22.540 -17.500 1.00 87.62 159 ALA A CA 1
ATOM 1284 C C . ALA A 1 159 ? 12.796 -22.072 -17.894 1.00 87.62 159 ALA A C 1
ATOM 1286 O O . ALA A 1 159 ? 12.311 -22.422 -18.966 1.00 87.62 159 ALA A O 1
ATOM 1287 N N . TYR A 1 160 ? 12.177 -21.213 -17.082 1.00 86.38 160 TYR A N 1
ATOM 1288 C CA . TYR A 1 160 ? 10.874 -20.628 -17.392 1.00 86.38 160 TYR A CA 1
ATOM 1289 C C . TYR A 1 160 ? 10.913 -19.741 -18.646 1.00 86.38 160 TYR A C 1
ATOM 1291 O O . TYR A 1 160 ? 10.027 -19.820 -19.495 1.00 86.38 160 TYR A O 1
ATOM 1299 N N . ILE A 1 161 ? 11.961 -18.923 -18.808 1.00 90.56 161 ILE A N 1
ATOM 1300 C CA . ILE A 1 161 ? 12.156 -18.106 -20.016 1.00 90.56 161 ILE A CA 1
ATOM 1301 C C . ILE A 1 161 ? 12.320 -18.997 -21.254 1.00 90.56 161 ILE A C 1
ATOM 1303 O O . ILE A 1 161 ? 11.713 -18.713 -22.287 1.00 90.56 161 ILE A O 1
ATOM 1307 N N . ALA A 1 162 ? 13.112 -20.067 -21.162 1.00 89.50 162 ALA A N 1
ATOM 1308 C CA . ALA A 1 162 ? 13.317 -21.013 -22.257 1.00 89.50 162 ALA A CA 1
ATOM 1309 C C . ALA A 1 162 ? 12.022 -21.752 -22.633 1.00 89.50 162 ALA A C 1
ATOM 1311 O O . ALA A 1 162 ? 11.741 -21.941 -23.819 1.00 89.50 162 ALA A O 1
ATOM 1312 N N . ASP A 1 163 ? 11.208 -22.114 -21.642 1.00 89.50 163 ASP A N 1
ATOM 1313 C CA . ASP A 1 163 ? 9.897 -22.723 -21.858 1.00 89.50 163 ASP A CA 1
ATOM 1314 C C . ASP A 1 163 ? 8.932 -21.746 -22.549 1.00 89.50 163 ASP A C 1
ATOM 1316 O O . ASP A 1 163 ? 8.376 -22.061 -23.600 1.00 89.50 163 ASP A O 1
ATOM 1320 N N . CYS A 1 164 ? 8.831 -20.503 -22.064 1.00 83.12 164 CYS A N 1
ATOM 1321 C CA . CYS A 1 164 ? 8.056 -19.450 -22.729 1.00 83.12 164 CYS A CA 1
ATOM 1322 C C . CYS A 1 164 ? 8.520 -19.207 -24.173 1.00 83.12 164 CYS A C 1
ATOM 1324 O O . CYS A 1 164 ? 7.691 -19.058 -25.073 1.00 83.12 164 CYS A O 1
ATOM 1326 N N . ALA A 1 165 ? 9.832 -19.180 -24.419 1.00 85.38 165 ALA A N 1
ATOM 1327 C CA . ALA A 1 165 ? 10.382 -19.028 -25.763 1.00 85.38 165 ALA A CA 1
ATOM 1328 C C . ALA A 1 165 ? 9.995 -20.206 -26.672 1.00 85.38 165 ALA A C 1
ATOM 1330 O O . ALA A 1 165 ? 9.614 -19.989 -27.823 1.00 85.38 165 ALA A O 1
ATOM 1331 N N . SER A 1 166 ? 10.029 -21.432 -26.145 1.00 85.38 166 SER A N 1
ATOM 1332 C CA . SER A 1 166 ? 9.620 -22.643 -26.865 1.00 85.38 166 SER A CA 1
ATOM 1333 C C . SER A 1 166 ? 8.127 -22.625 -27.200 1.00 85.38 166 SER A C 1
ATOM 1335 O O . SER A 1 166 ? 7.752 -22.917 -28.334 1.00 85.38 166 SER A O 1
ATOM 1337 N N . GLN A 1 167 ? 7.275 -22.199 -26.261 1.00 83.69 167 GLN A N 1
ATOM 1338 C CA . GLN A 1 167 ? 5.836 -22.042 -26.491 1.00 83.69 167 GLN A CA 1
ATOM 1339 C C . GLN A 1 167 ? 5.539 -20.996 -27.572 1.00 83.69 167 GLN A C 1
ATOM 1341 O O . GLN A 1 167 ? 4.751 -21.252 -28.478 1.00 83.69 167 GLN A O 1
ATOM 1346 N N . VAL A 1 168 ? 6.204 -19.835 -27.535 1.00 82.06 168 VAL A N 1
ATOM 1347 C CA . VAL A 1 168 ? 6.034 -18.791 -28.562 1.00 82.06 168 VAL A CA 1
ATOM 1348 C C . VAL A 1 168 ? 6.538 -19.254 -29.931 1.00 82.06 168 VAL A C 1
ATOM 1350 O O . VAL A 1 168 ? 5.941 -18.902 -30.948 1.00 82.06 168 VAL A O 1
ATOM 1353 N N . ALA A 1 169 ? 7.618 -20.039 -29.977 1.00 80.44 169 ALA A N 1
ATOM 1354 C CA . ALA A 1 169 ? 8.127 -20.613 -31.219 1.00 80.44 169 ALA A CA 1
ATOM 1355 C C . ALA A 1 169 ? 7.169 -21.663 -31.811 1.00 80.44 169 ALA A C 1
ATOM 1357 O O . ALA A 1 169 ? 6.982 -21.696 -33.027 1.00 80.44 169 ALA A O 1
ATOM 1358 N N . ALA A 1 170 ? 6.548 -22.491 -30.965 1.00 80.56 170 ALA A N 1
ATOM 1359 C CA . ALA A 1 170 ? 5.572 -23.497 -31.380 1.00 80.56 170 ALA A CA 1
ATOM 1360 C C . ALA A 1 170 ? 4.229 -22.873 -31.801 1.00 80.56 170 ALA A C 1
ATOM 1362 O O . ALA A 1 170 ? 3.620 -23.301 -32.782 1.00 80.56 170 ALA A O 1
ATOM 1363 N N . GLU A 1 171 ? 3.784 -21.833 -31.092 1.00 78.44 171 GLU A N 1
ATOM 1364 C CA . GLU A 1 171 ? 2.512 -21.143 -31.321 1.00 78.44 171 GLU A CA 1
ATOM 1365 C C . GLU A 1 171 ? 2.706 -19.626 -31.493 1.00 78.44 171 GLU A C 1
ATOM 1367 O O . GLU A 1 171 ? 2.314 -18.824 -30.637 1.00 78.44 171 GLU A O 1
ATOM 1372 N N . PRO A 1 172 ? 3.284 -19.181 -32.623 1.00 72.69 172 PRO A N 1
ATOM 1373 C CA . PRO A 1 172 ? 3.513 -17.765 -32.849 1.00 72.69 172 PRO A CA 1
ATOM 1374 C C . PRO A 1 172 ? 2.181 -17.010 -32.916 1.00 72.69 172 PRO A C 1
ATOM 1376 O O . PRO A 1 172 ? 1.255 -17.377 -33.649 1.00 72.69 172 PRO A O 1
ATOM 1379 N N . LEU A 1 173 ? 2.088 -15.904 -32.172 1.00 66.44 173 LEU A N 1
ATOM 1380 C CA . LEU A 1 173 ? 0.914 -15.031 -32.166 1.00 66.44 173 LEU A CA 1
ATOM 1381 C C . LEU A 1 173 ? 0.666 -14.461 -33.574 1.00 66.44 173 LEU A C 1
ATOM 1383 O O . LEU A 1 173 ? 1.278 -13.475 -33.986 1.00 66.44 173 LEU A O 1
ATOM 1387 N N . SER A 1 174 ? -0.259 -15.057 -34.333 1.00 62.19 174 SER A N 1
ATOM 1388 C CA . SER A 1 174 ? -0.658 -14.508 -35.633 1.00 62.19 174 SER A CA 1
ATOM 1389 C C . SER A 1 174 ? -1.651 -13.356 -35.446 1.00 62.19 174 SER A C 1
ATOM 1391 O O . SER A 1 174 ? -2.656 -13.492 -34.750 1.00 62.19 174 SER A O 1
ATOM 1393 N N . ARG A 1 175 ? -1.441 -12.236 -36.152 1.00 57.31 175 ARG A N 1
ATOM 1394 C CA . ARG A 1 175 ? -2.367 -11.080 -36.173 1.00 57.31 175 ARG A CA 1
ATOM 1395 C C . ARG A 1 175 ? -3.819 -11.442 -36.532 1.00 57.31 175 ARG A C 1
ATOM 1397 O O . ARG A 1 175 ? -4.725 -10.682 -36.200 1.00 57.31 175 ARG A O 1
ATOM 1404 N N . LYS A 1 176 ? -4.049 -12.568 -37.223 1.00 55.59 176 LYS A N 1
ATOM 1405 C CA . LYS A 1 176 ? -5.385 -13.038 -37.637 1.00 55.59 176 LYS A CA 1
ATOM 1406 C C . LYS A 1 176 ? -6.087 -13.882 -36.567 1.00 55.59 176 LYS A C 1
ATOM 1408 O O . LYS A 1 176 ? -7.312 -13.847 -36.491 1.00 55.59 176 LYS A O 1
ATOM 1413 N N . ARG A 1 177 ? -5.345 -14.589 -35.710 1.00 53.38 177 ARG A N 1
ATOM 1414 C CA . ARG A 1 177 ? -5.903 -15.251 -34.524 1.00 53.38 177 ARG A CA 1
ATOM 1415 C C . ARG A 1 177 ? -5.922 -14.236 -33.388 1.00 53.38 177 ARG A C 1
ATOM 1417 O O . ARG A 1 177 ? -4.980 -14.143 -32.613 1.00 53.38 177 ARG A O 1
ATOM 1424 N N . LYS A 1 178 ? -7.010 -13.468 -33.278 1.00 50.16 178 LYS A N 1
ATOM 1425 C CA . LYS A 1 178 ? -7.356 -12.833 -32.000 1.00 50.16 178 LYS A CA 1
ATOM 1426 C C . LYS A 1 178 ? -7.425 -13.959 -30.968 1.00 50.16 178 LYS A C 1
ATOM 1428 O O . LYS A 1 178 ? -8.374 -14.741 -31.000 1.00 50.16 178 LYS A O 1
ATOM 1433 N N . SER A 1 179 ? -6.408 -14.084 -30.123 1.00 51.19 179 SER A N 1
ATOM 1434 C CA . SER A 1 179 ? -6.411 -15.014 -29.003 1.00 51.19 179 SER A CA 1
ATOM 1435 C C . SER A 1 179 ? -7.549 -14.601 -28.074 1.00 51.19 179 SER A C 1
ATOM 1437 O O . SER A 1 179 ? -7.459 -13.655 -27.296 1.00 51.19 179 SER A O 1
ATOM 1439 N N . ARG A 1 180 ? -8.689 -15.277 -28.208 1.00 49.06 180 ARG A N 1
ATOM 1440 C CA . ARG A 1 180 ? -9.635 -15.379 -27.106 1.00 49.06 180 ARG A CA 1
ATOM 1441 C C . ARG A 1 180 ? -8.921 -16.253 -26.085 1.00 49.06 180 ARG A C 1
ATOM 1443 O O . ARG A 1 180 ? -8.685 -17.424 -26.362 1.00 49.06 180 ARG A O 1
ATOM 1450 N N . GLY A 1 181 ? -8.477 -15.645 -24.986 1.00 45.44 181 GLY A N 1
ATOM 1451 C CA . GLY A 1 181 ? -7.931 -16.390 -23.854 1.00 45.44 181 GLY A CA 1
ATOM 1452 C C . GLY A 1 181 ? -8.925 -17.460 -23.380 1.00 45.44 181 GLY A C 1
ATOM 1453 O O . GLY A 1 181 ? -10.107 -17.387 -23.738 1.00 45.44 181 GLY A O 1
ATOM 1454 N N . PRO A 1 182 ? -8.463 -18.460 -22.615 1.00 42.94 182 PRO A N 1
ATOM 1455 C CA . PRO A 1 182 ? -9.340 -19.510 -22.126 1.00 42.94 182 PRO A CA 1
ATOM 1456 C C . PRO A 1 182 ? -10.482 -18.888 -21.318 1.00 42.94 182 PRO A C 1
ATOM 1458 O O . PRO A 1 182 ? -10.266 -18.000 -20.492 1.00 42.94 182 PRO A O 1
ATOM 1461 N N . ILE A 1 183 ? -11.702 -19.336 -21.610 1.00 40.12 183 ILE A N 1
ATOM 1462 C CA . ILE A 1 183 ? -12.857 -19.104 -20.749 1.00 40.12 183 ILE A CA 1
ATOM 1463 C C . ILE A 1 183 ? -12.602 -19.957 -19.507 1.00 40.12 183 ILE A C 1
ATOM 1465 O O . ILE A 1 183 ? -12.631 -21.184 -19.601 1.00 40.12 183 ILE A O 1
ATOM 1469 N N . VAL A 1 184 ? -12.309 -19.302 -18.386 1.00 36.25 184 VAL A N 1
ATOM 1470 C CA . VAL A 1 184 ? -12.356 -19.893 -17.044 1.00 36.25 184 VAL A CA 1
ATOM 1471 C C . VAL A 1 184 ? -13.180 -18.972 -16.165 1.00 36.25 184 VAL A C 1
ATOM 1473 O O . VAL A 1 184 ? -12.895 -17.751 -16.188 1.00 36.25 184 VAL A O 1
#

pLDDT: mean 87.82, std 14.29, range [36.25, 98.0]

Secondary structure (DSSP, 8-state):
---BSSTT---TTB-HHHHHHHHHHHHSTTTTTTEEEEE--B-HHHHHHHHHHHHTTSS-----TT-EESGGG-EES-TTB--TTS-B--EEEEES-SSS-HHHHHHHHGGGT-EESSTTT-TTEEESB-SS-BPP-TTS-PPS---------HHHHHHHHHHHHHHHHHS---TTS-------

InterPro domains:
  IPR009045 Peptidase M74/Hedgehog-like, zinc-binding domain superfamily [SSF55166] (9-125)

Radius of gyration: 19.21 Å; chains: 1; bounding box: 39×39×56 Å

Sequence (184 aa):
MIPVTGNNVDLSLLHPRFVKRLEAFFADPQIVGRVKVSSACRTYAKQAYFYKKYKAGTGNLAANPDRRFGPGGWWRGSWHMTQDDGFCY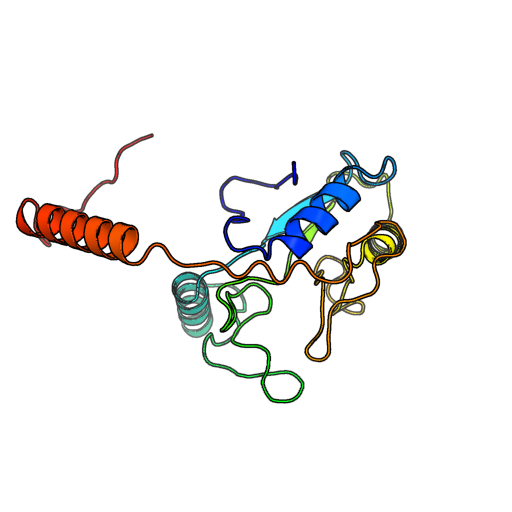AVDLHMVSNKIAKWEVNNIATRYGVVPTIKAREWWHHQPRDAEGWFDAPAIKESKDDKVEIKPDFLGILAYIADCASQVAAEPLSRKRKSRGPIV

Organism: NCBI:txid408172

Foldseek 3Di:
DAAAPDPVADPPQADVLVVVLRVVLCPPPVNPPFKHWHHAADELVRLCVQVVCVVVVNHDDFFDQAAFDDPPSQDGGDLNYQGPVRHHFKTFMDTPDPPDDLVRSQVSSLLSQFHQPPVVPGSRITGQDGSVGGHDNNNDDDDPDPPVPPPDPVVVVVVVVVVVVVVCVVPPDDPVPPPPDDDD